Protein AF-A0A9X8BYL9-F1 (afdb_monomer_lite)

Radius of gyration: 17.82 Å; chains: 1; bounding box: 44×30×45 Å

Foldseek 3Di:
DPLVVVLVLVCLLCLNQVFFPQKWKKWKWDADPVLKIKIWMWIWNHFDDPPDFIKIWIWIDIPPDQKIWIWTDGDDDDDTDIDIDGSVCNSVVVVCCLPDPVSDDDRHHPDGAPADVSVLCVLCSCQRSPNAKMWMKIKGQFDDCVCVVVVHDGPQWASKIKIKIEMAHAPDPVRRNVQIWIWMWTADPPPRKIKIATCDALADPFPPDGDIDINDDSVNSSVSSSRRHVRNVVVRD

pLDDT: mean 86.61, std 11.23, range [44.78, 97.31]

Sequence (237 aa):
MDKQNELDFIKQVSAGWFNKNGSSFNFVTKPLKDGSTNVYMLLVNDKSTVSANYQRIQVNYNTVDEDVIFSILTSPFGKSKRVEVSKQEALTYLSTFIQSPDWGEKPLNQEEGEVDFYNILEQLEEQVFSKRDLFEINKWNSELYLHKQVGEEYGTMQNAYHVHGGVGNAPDINGLHDITTTIELATSPINGKTYLNVRRDLTENPMSMQGLYEDATPQMFVESIIEQYKGAWNRSK

Secondary structure (DSSP, 8-state):
--HHHHHHHHHHHTTTGGGBTT-EEEEEEEE-TTS-EEEEEEEESS---TTS--EEEEEEEETT-SEEEEEEEETTTTEEEEEEEEHHHHHHHHHHHHHSGGG-S-PPP-SBPSS-HHHHHHHTHHHHT-SS-EEEEEEESS-SSHHHHHTPPTT--EEEEEEEEEEE--SSHHHHHTT-EEEEEEE-TTT--EEEEE----SSS-SS-SEEESS--HHHHHHHHHHHHHHHHHH--

Structure (mmCIF, N/CA/C/O backbone):
data_AF-A0A9X8BYL9-F1
#
_entry.id   AF-A0A9X8BYL9-F1
#
loop_
_atom_site.group_PDB
_atom_site.id
_atom_site.type_symbol
_atom_site.label_atom_id
_atom_site.label_alt_id
_atom_site.label_comp_id
_atom_site.label_asym_id
_atom_site.label_entity_id
_atom_site.label_seq_id
_atom_site.pdbx_PDB_ins_code
_atom_site.Cartn_x
_atom_site.Cartn_y
_atom_site.Cartn_z
_atom_site.occupancy
_atom_site.B_iso_or_equiv
_atom_site.auth_seq_id
_atom_site.auth_comp_id
_atom_site.auth_asym_id
_atom_site.auth_atom_id
_atom_site.pdbx_PDB_model_num
ATOM 1 N N . MET A 1 1 ? -21.276 3.697 7.875 1.00 75.25 1 MET A N 1
ATOM 2 C CA . MET A 1 1 ? -19.815 3.842 7.941 1.00 75.25 1 MET A CA 1
ATOM 3 C C . MET A 1 1 ? -19.440 4.856 6.892 1.00 75.25 1 MET A C 1
ATOM 5 O O . MET A 1 1 ? -19.870 4.697 5.754 1.00 75.25 1 MET A O 1
ATOM 9 N N . ASP A 1 2 ? -18.774 5.917 7.314 1.00 87.44 2 ASP A N 1
ATOM 10 C CA . ASP A 1 2 ? -18.325 6.994 6.441 1.00 87.44 2 ASP A CA 1
ATOM 11 C C . ASP A 1 2 ? -16.912 6.645 5.961 1.00 87.44 2 ASP A C 1
ATOM 13 O O . ASP A 1 2 ? -15.981 6.632 6.760 1.00 87.44 2 ASP A O 1
ATOM 17 N N . LYS A 1 3 ? -16.780 6.252 4.689 1.00 92.00 3 LYS A N 1
ATOM 18 C CA . LYS A 1 3 ? -15.530 5.706 4.134 1.00 92.00 3 LYS A CA 1
ATOM 19 C C . LYS A 1 3 ? -14.412 6.741 4.128 1.00 92.00 3 LYS A C 1
ATOM 21 O O . LYS A 1 3 ? -13.276 6.387 4.433 1.00 92.00 3 LYS A O 1
ATOM 26 N N . GLN A 1 4 ? -14.757 8.004 3.879 1.00 92.00 4 GLN A N 1
ATOM 27 C CA . GLN A 1 4 ? -13.797 9.098 3.893 1.00 92.00 4 GLN A CA 1
ATOM 28 C C . GLN A 1 4 ? -13.211 9.285 5.294 1.00 92.00 4 GLN A C 1
ATOM 30 O O . GLN A 1 4 ? -11.996 9.350 5.435 1.00 92.00 4 GLN A O 1
ATOM 35 N N . ASN A 1 5 ? -14.046 9.270 6.339 1.00 92.75 5 ASN A N 1
ATOM 36 C CA . ASN A 1 5 ? -13.549 9.386 7.715 1.00 92.75 5 ASN A CA 1
ATOM 37 C C . ASN A 1 5 ? -12.605 8.231 8.089 1.00 92.75 5 ASN A C 1
ATOM 39 O O . ASN A 1 5 ? -11.624 8.446 8.799 1.00 92.75 5 ASN A O 1
ATOM 43 N N . GLU A 1 6 ? -12.872 7.009 7.613 1.00 93.81 6 GLU A N 1
ATOM 44 C CA . GLU A 1 6 ? -11.986 5.866 7.864 1.00 93.81 6 GLU A CA 1
ATOM 45 C C . GLU A 1 6 ? -10.653 5.985 7.107 1.00 93.81 6 GLU A C 1
ATOM 47 O O . GLU A 1 6 ? -9.604 5.665 7.668 1.00 93.81 6 GLU A O 1
ATOM 52 N N . LEU A 1 7 ? -10.658 6.476 5.863 1.00 94.50 7 LEU A N 1
ATOM 53 C CA . LEU A 1 7 ? -9.425 6.757 5.117 1.00 94.50 7 LEU A CA 1
ATOM 54 C C . LEU A 1 7 ? -8.616 7.900 5.734 1.00 94.50 7 LEU A C 1
ATOM 56 O O . LEU A 1 7 ? -7.395 7.785 5.863 1.00 94.50 7 LEU A O 1
ATOM 60 N N . ASP A 1 8 ? -9.281 8.966 6.173 1.00 94.56 8 ASP A N 1
ATOM 61 C CA . ASP A 1 8 ? -8.644 10.075 6.881 1.00 94.56 8 ASP A CA 1
ATOM 62 C C . ASP A 1 8 ? -7.994 9.579 8.175 1.00 94.56 8 ASP A C 1
ATOM 64 O O . ASP A 1 8 ? -6.858 9.950 8.489 1.00 94.56 8 ASP A O 1
ATOM 68 N N . PHE A 1 9 ? -8.670 8.682 8.899 1.00 95.06 9 PHE A N 1
ATOM 69 C CA . PHE A 1 9 ? -8.101 8.027 10.068 1.00 95.06 9 PHE A CA 1
ATOM 70 C C . PHE A 1 9 ? -6.880 7.168 9.711 1.00 95.06 9 PHE A C 1
ATOM 72 O O . PHE A 1 9 ? -5.854 7.288 10.377 1.00 95.06 9 PHE A O 1
ATOM 79 N N . ILE A 1 10 ? -6.934 6.359 8.645 1.00 95.19 10 ILE A N 1
ATOM 80 C CA . ILE A 1 10 ? -5.786 5.570 8.154 1.00 95.19 10 ILE A CA 1
ATOM 81 C C . ILE A 1 10 ? -4.591 6.475 7.852 1.00 95.19 10 ILE A C 1
ATOM 83 O O . ILE A 1 10 ? -3.470 6.193 8.282 1.00 95.19 10 ILE A O 1
ATOM 87 N N . LYS A 1 11 ? -4.823 7.582 7.145 1.00 94.75 11 LYS A N 1
ATOM 88 C CA . LYS A 1 11 ? -3.796 8.568 6.791 1.00 94.75 11 LYS A CA 1
ATOM 89 C C . LYS A 1 11 ? -3.161 9.205 8.023 1.00 94.75 11 LYS A C 1
ATOM 91 O O . LYS A 1 11 ? -1.942 9.364 8.077 1.00 94.75 11 LYS A O 1
ATOM 96 N N . GLN A 1 12 ? -3.971 9.519 9.032 1.00 92.88 12 GLN A N 1
ATOM 97 C CA . GLN A 1 12 ? -3.495 10.029 10.316 1.00 92.88 12 GLN A CA 1
ATOM 98 C C . GLN A 1 12 ? -2.700 8.964 11.077 1.00 92.88 12 GLN A C 1
ATOM 100 O O . GLN A 1 12 ? -1.537 9.176 11.402 1.00 92.88 12 GLN A O 1
ATOM 105 N N . VAL A 1 13 ? -3.282 7.796 11.343 1.00 94.19 13 VAL A N 1
ATOM 106 C CA . VAL A 1 13 ? -2.678 6.787 12.225 1.00 94.19 13 VAL A CA 1
ATOM 107 C C . VAL A 1 13 ? -1.420 6.152 11.646 1.00 94.19 13 VAL A C 1
ATOM 109 O O . VAL A 1 13 ? -0.591 5.669 12.404 1.00 94.19 13 VAL A O 1
ATOM 112 N N . SER A 1 14 ? -1.248 6.166 10.325 1.00 91.75 14 SER A N 1
ATOM 113 C CA . SER A 1 14 ? -0.023 5.711 9.662 1.00 91.75 14 SER A CA 1
ATOM 114 C C . SER A 1 14 ? 1.070 6.784 9.606 1.00 91.75 14 SER A C 1
ATOM 116 O O . SER A 1 14 ? 2.167 6.489 9.147 1.00 91.75 14 SER A O 1
ATOM 118 N N . ALA A 1 15 ? 0.826 8.015 10.071 1.00 88.69 15 ALA A N 1
ATOM 119 C CA . ALA A 1 15 ? 1.812 9.101 10.101 1.00 88.69 15 ALA A CA 1
ATOM 120 C C . ALA A 1 15 ? 2.525 9.339 8.746 1.00 88.69 15 ALA A C 1
ATOM 122 O O . ALA A 1 15 ? 3.727 9.604 8.693 1.00 88.69 15 ALA A O 1
ATOM 123 N N . GLY A 1 16 ? 1.798 9.210 7.628 1.00 88.31 16 GLY A N 1
ATOM 124 C CA . GLY A 1 16 ? 2.351 9.429 6.286 1.00 88.31 16 GLY A CA 1
ATOM 125 C C . GLY A 1 16 ? 3.188 8.268 5.723 1.00 88.31 16 GLY A C 1
ATOM 126 O O . GLY A 1 16 ? 3.713 8.391 4.620 1.00 88.31 16 GLY A O 1
ATOM 127 N N . TRP A 1 17 ? 3.273 7.129 6.420 1.00 89.75 17 TRP A N 1
ATOM 128 C CA . TRP A 1 17 ? 4.169 6.012 6.082 1.00 89.75 17 TRP A CA 1
ATOM 129 C C . TRP A 1 17 ? 4.021 5.478 4.653 1.00 89.75 17 TRP A C 1
ATOM 131 O O . TRP A 1 17 ? 5.028 5.123 4.035 1.00 89.75 17 TRP A O 1
ATOM 141 N N . PHE A 1 18 ? 2.800 5.433 4.108 1.00 91.75 18 PHE A N 1
ATOM 142 C CA . PHE A 1 18 ? 2.547 4.860 2.778 1.00 91.75 18 PHE A CA 1
ATOM 143 C C . PHE A 1 18 ? 3.246 5.612 1.641 1.00 91.75 18 PHE A C 1
ATOM 145 O O . PHE A 1 18 ? 3.625 4.986 0.653 1.00 91.75 18 PHE A O 1
ATOM 152 N N . ASN A 1 19 ? 3.510 6.911 1.812 1.00 91.44 19 ASN A N 1
ATOM 153 C CA . ASN A 1 19 ? 4.133 7.739 0.778 1.00 91.44 19 ASN A CA 1
ATOM 154 C C . ASN A 1 19 ? 5.641 7.940 0.989 1.00 91.44 19 ASN A C 1
ATOM 156 O O . ASN A 1 19 ? 6.293 8.538 0.141 1.00 91.44 19 ASN A O 1
ATOM 160 N N . LYS A 1 20 ? 6.229 7.468 2.097 1.00 87.88 20 LYS A N 1
ATOM 161 C CA . LYS A 1 20 ? 7.664 7.667 2.354 1.00 87.88 20 LYS A CA 1
ATOM 162 C C . LYS A 1 20 ? 8.536 6.761 1.485 1.00 87.88 20 LYS A C 1
ATOM 164 O O . LYS A 1 20 ? 8.290 5.560 1.347 1.00 87.88 20 LYS A O 1
ATOM 169 N N . ASN A 1 21 ? 9.608 7.323 0.931 1.00 81.25 21 ASN A N 1
ATOM 170 C CA . ASN A 1 21 ? 10.647 6.528 0.285 1.00 81.25 21 ASN A CA 1
ATOM 171 C C . ASN A 1 21 ? 11.335 5.623 1.319 1.00 81.25 21 ASN A C 1
ATOM 173 O O . ASN A 1 21 ? 11.431 5.948 2.500 1.00 81.25 21 ASN A O 1
ATOM 177 N N . GLY A 1 22 ? 11.783 4.439 0.900 1.00 78.44 22 GLY A N 1
ATOM 178 C CA . GLY A 1 22 ? 12.370 3.457 1.821 1.00 78.44 22 GLY A CA 1
ATOM 179 C C . GLY A 1 22 ? 11.351 2.686 2.672 1.00 78.44 22 GLY A C 1
ATOM 180 O O . GLY A 1 22 ? 11.717 1.666 3.242 1.00 78.44 22 GLY A O 1
ATOM 181 N N . SER A 1 23 ? 10.063 3.057 2.671 1.00 83.94 23 SER A N 1
ATOM 182 C CA . SER A 1 23 ? 9.023 2.281 3.351 1.00 83.94 23 SER A CA 1
ATOM 183 C C . SER A 1 23 ? 8.442 1.157 2.487 1.00 83.94 23 SER A C 1
ATOM 185 O O . SER A 1 23 ? 8.178 1.343 1.294 1.00 83.94 23 SER A O 1
ATOM 187 N N . SER A 1 24 ? 8.208 -0.001 3.097 1.00 88.50 24 SER A N 1
ATOM 188 C CA . SER A 1 24 ? 7.352 -1.052 2.543 1.00 88.50 24 SER A CA 1
ATOM 189 C C . SER A 1 24 ? 6.149 -1.253 3.457 1.00 88.50 24 SER A C 1
ATOM 191 O O . SER A 1 24 ? 6.247 -1.023 4.667 1.00 88.50 24 SER A O 1
ATOM 193 N N . PHE A 1 25 ? 5.015 -1.673 2.908 1.00 91.00 25 PHE A N 1
ATOM 194 C CA . PHE A 1 25 ? 3.823 -1.896 3.713 1.00 91.00 25 PHE A CA 1
ATOM 195 C C . PHE A 1 25 ? 2.909 -2.984 3.156 1.00 91.00 25 PHE A C 1
ATOM 197 O O . PHE A 1 25 ? 2.884 -3.223 1.950 1.00 91.00 25 PHE A O 1
ATOM 204 N N . ASN A 1 26 ? 2.099 -3.556 4.049 1.00 92.31 26 ASN A N 1
ATOM 205 C CA . ASN A 1 26 ? 0.886 -4.281 3.680 1.00 92.31 26 ASN A CA 1
ATOM 206 C C . ASN A 1 26 ? -0.323 -3.528 4.219 1.00 92.31 26 ASN A C 1
ATOM 208 O O . ASN A 1 26 ? -0.341 -3.181 5.400 1.00 92.31 26 ASN A O 1
ATOM 212 N N . PHE A 1 27 ? -1.332 -3.314 3.387 1.00 95.56 27 PHE A N 1
ATOM 213 C CA . PHE A 1 27 ? -2.613 -2.761 3.802 1.00 95.56 27 PHE A CA 1
ATOM 214 C C . PHE A 1 27 ? -3.715 -3.739 3.411 1.00 95.56 27 PHE A C 1
ATOM 216 O O . PHE A 1 27 ? -3.890 -4.033 2.231 1.00 95.56 27 PHE A O 1
ATOM 223 N N . VAL A 1 28 ? -4.446 -4.248 4.402 1.00 95.12 28 VAL A N 1
ATOM 224 C CA . VAL A 1 28 ? -5.495 -5.254 4.208 1.00 95.12 28 VAL A CA 1
ATOM 225 C C . VAL A 1 28 ? -6.758 -4.838 4.942 1.00 95.12 28 VAL A C 1
ATOM 227 O O . VAL A 1 28 ? -6.699 -4.452 6.111 1.00 95.12 28 VAL A O 1
ATOM 230 N N . THR A 1 29 ? -7.911 -4.998 4.299 1.00 95.38 29 THR A N 1
ATOM 231 C CA . THR A 1 29 ? -9.211 -4.883 4.960 1.00 95.38 29 THR A CA 1
ATOM 232 C C . THR A 1 29 ? -9.996 -6.185 4.878 1.00 95.38 29 THR A C 1
ATOM 234 O O . THR A 1 29 ? -9.896 -6.963 3.924 1.00 95.38 29 THR A O 1
ATOM 237 N N . LYS A 1 30 ? -10.774 -6.442 5.931 1.00 93.88 30 LYS A N 1
ATOM 238 C CA . LYS A 1 30 ? -11.641 -7.612 6.042 1.00 93.88 30 LYS A CA 1
ATOM 239 C C . LYS A 1 30 ? -12.998 -7.224 6.627 1.00 93.88 30 LYS A C 1
ATOM 241 O O . LYS A 1 30 ? -13.042 -6.848 7.802 1.00 93.88 30 LYS A O 1
ATOM 246 N N . PRO A 1 31 ? -14.107 -7.372 5.886 1.00 92.19 31 PRO A N 1
ATOM 247 C CA . PRO A 1 31 ? -15.434 -7.175 6.445 1.00 92.19 31 PRO A CA 1
ATOM 248 C C . PRO A 1 31 ? -15.749 -8.221 7.520 1.00 92.19 31 PRO A C 1
ATOM 250 O O . PRO A 1 31 ? -15.358 -9.391 7.431 1.00 92.19 31 PRO A O 1
ATOM 253 N N . LEU A 1 32 ? -16.485 -7.791 8.539 1.00 91.69 32 LEU A N 1
ATOM 254 C CA . LEU A 1 32 ? -16.964 -8.615 9.642 1.00 91.69 32 LEU A CA 1
ATOM 255 C C . LEU A 1 32 ? -18.476 -8.855 9.549 1.00 91.69 32 LEU A C 1
ATOM 257 O O . LEU A 1 32 ? -19.210 -8.172 8.835 1.00 91.69 32 LEU A O 1
ATOM 261 N N . LYS A 1 33 ? -18.959 -9.862 10.290 1.00 89.00 33 LYS A N 1
ATOM 262 C CA . LYS A 1 33 ? -20.372 -10.290 10.263 1.00 89.00 33 LYS A CA 1
ATOM 263 C C . LYS A 1 33 ? -21.345 -9.222 10.763 1.00 89.00 33 LYS A C 1
ATOM 265 O O . LYS A 1 33 ? -22.497 -9.218 10.345 1.00 89.00 33 LYS A O 1
ATOM 270 N N . ASP A 1 34 ? -20.894 -8.352 11.657 1.00 90.06 34 ASP A N 1
ATOM 271 C CA . ASP A 1 34 ? -21.662 -7.221 12.186 1.00 90.06 34 ASP A CA 1
ATOM 272 C C . ASP A 1 34 ? -21.694 -6.016 11.223 1.00 90.06 34 ASP A C 1
ATOM 274 O O . ASP A 1 34 ? -22.347 -5.012 11.502 1.00 90.06 34 ASP A O 1
ATOM 278 N N . GLY A 1 35 ? -21.035 -6.124 10.065 1.00 86.50 35 GLY A N 1
ATOM 279 C CA . GLY A 1 35 ? -20.959 -5.078 9.050 1.00 86.50 35 GLY A CA 1
ATOM 280 C C . GLY A 1 35 ? -19.841 -4.060 9.273 1.00 86.50 35 GLY A C 1
ATOM 281 O O . GLY A 1 35 ? -19.724 -3.139 8.462 1.00 86.50 35 GLY A O 1
ATOM 282 N N . SER A 1 36 ? -19.037 -4.219 10.328 1.00 92.50 36 SER A N 1
ATOM 283 C CA . SER A 1 36 ? -17.794 -3.474 10.526 1.00 92.50 36 SER A CA 1
ATOM 284 C C . SER A 1 36 ? -16.663 -4.029 9.650 1.00 92.50 36 SER A C 1
ATOM 286 O O . SER A 1 36 ? -16.843 -4.998 8.906 1.00 92.50 36 SER A O 1
ATOM 288 N N . THR A 1 37 ? -15.499 -3.386 9.660 1.00 94.81 37 THR A N 1
ATOM 289 C CA . THR A 1 37 ? -14.329 -3.811 8.882 1.00 94.81 37 THR A CA 1
ATOM 290 C C . THR A 1 37 ? -13.102 -3.809 9.775 1.00 94.81 37 THR A C 1
ATOM 292 O O . THR A 1 37 ? -12.817 -2.822 10.444 1.00 94.81 37 THR A O 1
ATOM 295 N N . ASN A 1 38 ? -12.351 -4.906 9.763 1.00 95.31 38 ASN A N 1
ATOM 296 C CA . ASN A 1 38 ? -11.017 -4.920 10.339 1.00 95.31 38 ASN A CA 1
ATOM 297 C C . ASN A 1 38 ? -10.019 -4.395 9.319 1.00 95.31 38 ASN A C 1
ATOM 299 O O . ASN A 1 38 ? -9.991 -4.867 8.181 1.00 95.31 38 ASN A O 1
ATOM 303 N N . VAL A 1 39 ? -9.171 -3.475 9.757 1.00 96.44 39 VAL A N 1
ATOM 304 C CA . VAL A 1 39 ? -8.064 -2.932 8.978 1.00 96.44 39 VAL A CA 1
ATOM 305 C C . VAL A 1 39 ? -6.761 -3.406 9.608 1.00 96.44 39 VAL A C 1
ATOM 307 O O . VAL A 1 39 ? -6.526 -3.228 10.805 1.00 96.44 39 VAL A O 1
ATOM 310 N N . TYR A 1 40 ? -5.922 -4.028 8.787 1.00 95.44 40 TYR A N 1
ATOM 311 C CA . TYR A 1 40 ? -4.605 -4.529 9.149 1.00 95.44 40 TYR A CA 1
ATOM 312 C C . TYR A 1 40 ? -3.568 -3.770 8.331 1.00 95.44 40 TYR A C 1
ATOM 314 O O . TYR A 1 40 ? -3.562 -3.839 7.103 1.00 95.44 40 TYR A O 1
ATOM 322 N N . MET A 1 41 ? -2.672 -3.066 9.011 1.00 94.88 41 MET A N 1
ATOM 323 C CA . MET A 1 41 ? -1.562 -2.366 8.376 1.00 94.88 41 MET A CA 1
ATOM 324 C C . MET A 1 41 ? -0.257 -2.914 8.913 1.00 94.88 41 MET A C 1
ATOM 326 O O . MET A 1 41 ? -0.060 -2.993 10.122 1.00 94.88 41 MET A O 1
ATOM 330 N N . LEU A 1 42 ? 0.640 -3.279 8.015 1.00 91.62 42 LEU A N 1
ATOM 331 C CA . LEU A 1 42 ? 2.011 -3.630 8.318 1.00 91.62 42 LEU A CA 1
ATOM 332 C C . LEU A 1 42 ? 2.904 -2.541 7.750 1.00 91.62 42 LEU A C 1
ATOM 334 O O . LEU A 1 42 ? 2.903 -2.338 6.546 1.00 91.62 42 LEU A O 1
ATOM 338 N N . LEU A 1 43 ? 3.675 -1.875 8.593 1.00 89.62 43 LEU A N 1
ATOM 339 C CA . LEU A 1 43 ? 4.602 -0.818 8.218 1.00 89.62 43 LEU A CA 1
ATOM 340 C C . LEU A 1 43 ? 6.033 -1.309 8.443 1.00 89.62 43 LEU A C 1
ATOM 342 O O . LEU A 1 43 ? 6.358 -1.805 9.527 1.00 89.62 43 LEU A O 1
ATOM 346 N N . VAL A 1 44 ? 6.872 -1.182 7.417 1.00 86.38 44 VAL A N 1
ATOM 347 C CA . VAL A 1 44 ? 8.280 -1.599 7.412 1.00 86.38 44 VAL A CA 1
ATOM 348 C C . VAL A 1 44 ? 9.139 -0.448 6.885 1.00 86.38 44 VAL A C 1
ATOM 350 O O . VAL A 1 44 ? 8.756 0.214 5.921 1.00 86.38 44 VAL A O 1
ATOM 353 N N . ASN A 1 45 ? 10.271 -0.161 7.530 1.00 80.00 45 ASN A N 1
ATOM 354 C CA . ASN A 1 45 ? 11.128 0.999 7.228 1.00 80.00 45 ASN A CA 1
ATOM 355 C C . ASN A 1 45 ? 12.303 0.721 6.266 1.00 80.00 45 ASN A C 1
ATOM 357 O O . ASN A 1 45 ? 13.071 1.644 6.003 1.00 80.00 45 ASN A O 1
ATOM 361 N N . ASP A 1 46 ? 12.455 -0.506 5.760 1.00 70.75 46 ASP A N 1
ATOM 362 C CA . ASP A 1 46 ? 13.482 -0.869 4.770 1.00 70.75 46 ASP A CA 1
ATOM 363 C C . ASP A 1 46 ? 12.960 -1.933 3.779 1.00 70.75 46 ASP A C 1
ATOM 365 O O . ASP A 1 46 ? 11.843 -2.454 3.919 1.00 70.75 46 ASP A O 1
ATOM 369 N N . LYS A 1 47 ? 13.762 -2.266 2.758 1.00 63.50 47 LYS A N 1
ATOM 370 C CA . LYS A 1 47 ? 13.529 -3.388 1.843 1.00 63.50 47 LYS A CA 1
ATOM 371 C C . LYS A 1 47 ? 13.407 -4.682 2.655 1.00 63.50 47 LYS A C 1
ATOM 373 O O . LYS A 1 47 ? 14.339 -5.085 3.350 1.00 63.50 47 LYS A O 1
ATOM 378 N N . SER A 1 48 ? 12.273 -5.372 2.530 1.00 53.91 48 SER A N 1
ATOM 379 C CA . SER A 1 48 ? 12.128 -6.738 3.041 1.00 53.91 48 SER A CA 1
ATOM 380 C C . SER A 1 48 ? 13.084 -7.655 2.285 1.00 53.91 48 SER A C 1
ATOM 382 O O . SER A 1 48 ? 12.828 -8.077 1.160 1.00 53.91 48 SER A O 1
ATOM 384 N N . THR A 1 49 ? 14.218 -7.951 2.906 1.00 51.84 49 THR A N 1
ATOM 385 C CA . THR A 1 49 ? 15.011 -9.132 2.589 1.00 51.84 49 THR A CA 1
ATOM 386 C C . THR A 1 49 ? 15.130 -9.943 3.869 1.00 51.84 49 THR A C 1
ATOM 388 O O . THR A 1 49 ? 15.161 -9.384 4.965 1.00 51.84 49 THR A O 1
ATOM 391 N N . VAL A 1 50 ? 15.202 -11.270 3.743 1.00 44.78 50 VAL A N 1
ATOM 392 C CA . VAL A 1 50 ? 15.326 -12.211 4.877 1.00 44.78 50 VAL A CA 1
ATOM 393 C C . VAL A 1 50 ? 16.552 -11.893 5.761 1.00 44.78 50 VAL A C 1
ATOM 395 O O . VAL A 1 50 ? 16.627 -12.326 6.905 1.00 44.78 50 VAL A O 1
ATOM 398 N N . SER A 1 51 ? 17.496 -11.106 5.240 1.00 46.44 51 SER A N 1
ATOM 399 C CA . SER A 1 51 ? 18.739 -10.677 5.878 1.00 46.44 51 SER A CA 1
ATOM 400 C C . SER A 1 51 ? 18.762 -9.219 6.367 1.00 46.44 51 SER A C 1
ATOM 402 O O . SER A 1 51 ? 19.767 -8.820 6.953 1.00 46.44 51 SER A O 1
ATOM 404 N N . ALA A 1 52 ? 17.731 -8.402 6.115 1.00 51.53 52 ALA A N 1
ATOM 405 C CA . ALA A 1 52 ? 17.724 -6.993 6.524 1.00 51.53 52 ALA A CA 1
ATOM 406 C C . ALA A 1 52 ? 17.285 -6.819 7.989 1.00 51.53 52 ALA A C 1
ATOM 408 O O . ALA A 1 52 ? 16.321 -7.432 8.447 1.00 51.53 52 ALA A O 1
ATOM 409 N N . ASN A 1 53 ? 17.964 -5.935 8.723 1.00 58.50 53 ASN A N 1
ATOM 410 C CA . ASN A 1 53 ? 17.478 -5.429 10.007 1.00 58.50 53 ASN A CA 1
ATOM 411 C C . ASN A 1 53 ? 16.310 -4.472 9.728 1.00 58.50 53 ASN A C 1
ATOM 413 O O . ASN A 1 53 ? 16.542 -3.344 9.308 1.00 58.50 53 ASN A O 1
ATOM 417 N N . TYR A 1 54 ? 15.069 -4.917 9.929 1.00 69.62 54 TYR A N 1
ATOM 418 C CA . TYR A 1 54 ? 13.870 -4.105 9.702 1.00 69.62 54 TYR A CA 1
ATOM 419 C C . TYR A 1 54 ? 13.096 -3.820 10.997 1.00 69.62 54 TYR A C 1
ATOM 421 O O . TYR A 1 54 ? 12.998 -4.662 11.892 1.00 69.62 54 TYR A O 1
ATOM 429 N N . GLN A 1 55 ? 12.463 -2.654 11.084 1.00 77.81 55 GLN A N 1
ATOM 430 C CA . GLN A 1 55 ? 11.458 -2.360 12.099 1.00 77.81 55 GLN A CA 1
ATOM 431 C C . GLN A 1 55 ? 10.085 -2.664 11.528 1.00 77.81 55 GLN A C 1
ATOM 433 O O . GLN A 1 55 ? 9.745 -2.241 10.424 1.00 77.81 55 GLN A O 1
ATOM 438 N N . ARG A 1 56 ? 9.286 -3.397 12.301 1.00 84.38 56 ARG A N 1
ATOM 439 C CA . ARG A 1 56 ? 7.937 -3.793 11.923 1.00 84.38 56 ARG A CA 1
ATOM 440 C C . ARG A 1 56 ? 6.9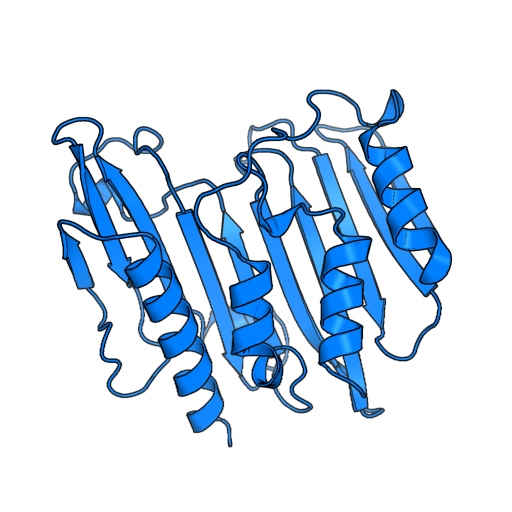35 -3.200 12.901 1.00 84.38 56 ARG A C 1
ATOM 442 O O . ARG A 1 56 ? 6.967 -3.512 14.091 1.00 84.38 56 ARG A O 1
ATOM 449 N N . ILE A 1 57 ? 5.993 -2.425 12.381 1.00 88.94 57 ILE A N 1
ATOM 450 C CA . ILE A 1 57 ? 4.818 -1.976 13.127 1.00 88.94 57 ILE A CA 1
ATOM 451 C C . ILE A 1 57 ? 3.600 -2.600 12.482 1.00 88.94 57 ILE A C 1
ATOM 453 O O . ILE A 1 57 ? 3.388 -2.467 11.283 1.00 88.94 57 ILE A O 1
ATOM 457 N N . GLN A 1 58 ? 2.794 -3.283 13.273 1.00 92.31 58 GLN A N 1
ATOM 458 C CA . GLN A 1 58 ? 1.492 -3.742 12.844 1.00 92.31 58 GLN A CA 1
ATOM 459 C C . GLN A 1 58 ? 0.423 -2.939 13.574 1.00 92.31 58 GLN A C 1
ATOM 461 O O . GLN A 1 58 ? 0.402 -2.916 14.802 1.00 92.31 58 GLN A O 1
ATOM 466 N N . VAL A 1 59 ? -0.456 -2.296 12.819 1.00 94.75 59 VAL A N 1
ATOM 467 C CA . VAL A 1 59 ? -1.615 -1.563 13.323 1.00 94.75 59 VAL A CA 1
ATOM 468 C C . VAL A 1 59 ? -2.846 -2.380 12.971 1.00 94.75 59 VAL A C 1
ATOM 470 O O . VAL A 1 59 ? -3.056 -2.706 11.805 1.00 94.75 59 VAL A O 1
ATOM 473 N N . ASN A 1 60 ? -3.639 -2.740 13.974 1.00 95.88 60 ASN A N 1
ATOM 474 C CA . ASN A 1 60 ? -4.906 -3.431 13.776 1.00 95.88 60 ASN A CA 1
ATOM 475 C C . ASN A 1 60 ? -6.006 -2.631 14.458 1.00 95.88 60 ASN A C 1
ATOM 477 O O . ASN A 1 60 ? -5.869 -2.305 15.638 1.00 95.88 60 ASN A O 1
ATOM 481 N N . TYR A 1 61 ? -7.092 -2.357 13.749 1.00 95.69 61 TYR A N 1
ATOM 482 C CA . TYR A 1 61 ? -8.275 -1.763 14.360 1.00 95.69 61 TYR A CA 1
ATOM 483 C C . TYR A 1 61 ? -9.547 -2.211 13.641 1.00 95.69 61 TYR A C 1
ATOM 485 O O . TYR A 1 61 ? -9.511 -2.611 12.474 1.00 95.69 61 TYR A O 1
ATOM 493 N N . ASN A 1 62 ? -10.661 -2.162 14.363 1.00 95.44 62 ASN A N 1
ATOM 494 C CA . ASN A 1 62 ? -11.998 -2.368 13.829 1.00 95.44 62 ASN A CA 1
ATOM 495 C C . ASN A 1 62 ? -12.650 -0.992 13.620 1.00 95.44 62 ASN A C 1
ATOM 497 O O . ASN A 1 62 ? -12.567 -0.128 14.495 1.00 95.44 62 ASN A O 1
ATOM 501 N N . THR A 1 63 ? -13.297 -0.763 12.477 1.00 93.75 63 THR A N 1
ATOM 502 C CA . THR A 1 63 ? -13.913 0.532 12.147 1.00 93.75 63 THR A CA 1
ATOM 503 C C . THR A 1 63 ? -14.956 0.997 13.167 1.00 93.75 63 THR A C 1
ATOM 505 O O . THR A 1 63 ? -15.135 2.201 13.324 1.00 93.75 63 THR A O 1
ATOM 508 N N . VAL A 1 64 ? -15.587 0.091 13.922 1.00 92.38 64 VAL A N 1
ATOM 509 C CA . VAL A 1 64 ? -16.557 0.460 14.975 1.00 92.38 64 VAL A CA 1
ATOM 510 C C . VAL A 1 64 ? -15.980 0.518 16.391 1.00 92.38 64 VAL A C 1
ATOM 512 O O . VAL A 1 64 ? -16.667 1.014 17.279 1.00 92.38 64 VAL A O 1
ATOM 515 N N . ASP A 1 65 ? -14.754 0.037 16.611 1.00 91.88 65 ASP A N 1
ATOM 516 C CA . ASP A 1 65 ? -14.106 0.109 17.925 1.00 91.88 65 ASP A CA 1
ATOM 517 C C . ASP A 1 65 ? -13.421 1.469 18.114 1.00 91.88 65 ASP A C 1
ATOM 519 O O . ASP A 1 65 ? -12.990 2.110 17.152 1.00 91.88 65 ASP A O 1
ATOM 523 N N . GLU A 1 66 ? -13.308 1.912 19.366 1.00 93.62 66 GLU A N 1
ATOM 524 C CA . GLU A 1 66 ? -12.618 3.160 19.728 1.00 93.62 66 GLU A CA 1
ATOM 525 C C . GLU A 1 66 ? -11.110 2.971 19.924 1.00 93.62 66 GLU A C 1
ATOM 527 O O . GLU A 1 66 ? -10.376 3.954 20.019 1.00 93.62 66 GLU A O 1
ATOM 532 N N . ASP A 1 67 ? -10.642 1.723 19.939 1.00 95.44 67 ASP A N 1
ATOM 533 C CA . ASP A 1 67 ? -9.258 1.373 20.229 1.00 95.44 67 ASP A CA 1
ATOM 534 C C . ASP A 1 67 ? -8.516 0.848 18.997 1.00 95.44 67 ASP A C 1
ATOM 536 O O . ASP A 1 67 ? -9.060 0.182 18.110 1.00 95.44 67 ASP A O 1
ATOM 540 N N . VAL A 1 68 ? -7.219 1.139 18.965 1.00 96.06 68 VAL A N 1
ATOM 541 C CA . VAL A 1 68 ? -6.263 0.690 17.958 1.00 96.06 68 VAL A CA 1
ATOM 542 C C . VAL A 1 68 ? -5.148 -0.081 18.639 1.00 96.06 68 VAL A C 1
ATOM 544 O O . VAL A 1 68 ? -4.523 0.375 19.599 1.00 96.06 68 VAL A O 1
ATOM 547 N N . ILE A 1 69 ? -4.856 -1.261 18.102 1.00 96.69 69 ILE A N 1
ATOM 548 C CA . ILE A 1 69 ? -3.832 -2.152 18.629 1.00 96.69 69 ILE A CA 1
ATOM 549 C C . ILE A 1 69 ? -2.574 -2.032 17.776 1.00 96.69 69 ILE A C 1
ATOM 551 O O . ILE A 1 69 ? -2.527 -2.492 16.632 1.00 96.69 69 ILE A O 1
ATOM 555 N N . PHE A 1 70 ? -1.513 -1.517 18.384 1.00 92.88 70 PHE A N 1
ATOM 556 C CA . PHE A 1 70 ? -0.164 -1.520 17.840 1.00 92.88 70 PHE A CA 1
ATOM 557 C C . PHE A 1 70 ? 0.593 -2.758 18.326 1.00 92.88 70 PHE A C 1
ATOM 559 O O . PHE A 1 70 ? 0.706 -3.011 19.524 1.00 92.88 70 PHE A O 1
ATOM 566 N N . SER A 1 71 ? 1.144 -3.536 17.399 1.00 91.06 71 SER A N 1
ATOM 567 C CA . SER A 1 71 ? 2.124 -4.593 17.662 1.00 91.06 71 SER A CA 1
ATOM 568 C C . SER A 1 71 ? 3.450 -4.211 17.018 1.00 91.06 71 SER A C 1
ATOM 570 O O . SER A 1 71 ? 3.566 -4.142 15.799 1.00 91.06 71 SER A O 1
ATOM 572 N N . ILE A 1 72 ? 4.452 -3.952 17.843 1.00 86.81 72 ILE A N 1
ATOM 573 C CA . ILE A 1 72 ? 5.768 -3.471 17.437 1.00 86.81 72 ILE A CA 1
ATOM 574 C C . ILE A 1 72 ? 6.755 -4.621 17.575 1.00 86.81 72 ILE A C 1
ATOM 576 O O . ILE A 1 72 ? 6.853 -5.218 18.649 1.00 86.81 72 ILE A O 1
ATOM 580 N N . LEU A 1 73 ? 7.502 -4.898 16.513 1.00 79.62 73 LEU A N 1
ATOM 581 C CA . LEU A 1 73 ? 8.578 -5.878 16.494 1.00 79.62 73 LEU A CA 1
ATOM 582 C C . LEU A 1 73 ? 9.856 -5.222 15.962 1.00 79.62 73 LEU A C 1
ATOM 584 O O . LEU A 1 73 ? 9.902 -4.776 14.816 1.00 79.62 73 LEU A O 1
ATOM 588 N N . THR A 1 74 ? 10.899 -5.199 16.790 1.00 72.06 74 THR A N 1
ATOM 589 C CA . THR A 1 74 ? 12.235 -4.734 16.396 1.00 72.06 74 THR A CA 1
ATOM 590 C C . THR A 1 74 ? 13.155 -5.928 16.099 1.00 72.06 74 THR A C 1
ATOM 592 O O . THR A 1 74 ? 13.348 -6.811 16.940 1.00 72.06 74 THR A O 1
ATOM 595 N N . SER A 1 75 ? 13.672 -5.980 14.867 1.00 64.69 75 SER A N 1
ATOM 596 C CA . SER A 1 75 ? 14.632 -6.979 14.356 1.00 64.69 75 SER A CA 1
ATOM 597 C C . SER A 1 75 ? 16.073 -6.660 14.821 1.00 64.69 75 SER A C 1
ATOM 599 O O . SER A 1 75 ? 16.343 -5.499 15.139 1.00 64.69 75 SER A O 1
ATOM 601 N N . PRO A 1 76 ? 17.017 -7.631 14.880 1.00 50.34 76 PRO A N 1
ATOM 602 C CA . PRO A 1 76 ? 16.851 -9.042 14.525 1.00 50.34 76 PRO A CA 1
ATOM 603 C C . PRO A 1 76 ? 16.222 -9.903 15.619 1.00 50.34 76 PRO A C 1
ATOM 605 O O . PRO A 1 76 ? 15.448 -10.791 15.288 1.00 50.34 76 PRO A O 1
ATOM 608 N N . PHE A 1 77 ? 16.442 -9.633 16.908 1.00 60.12 77 PHE A N 1
ATOM 609 C CA . PHE A 1 77 ? 15.882 -10.455 17.991 1.00 60.12 77 PHE A CA 1
ATOM 610 C C . PHE A 1 77 ? 15.871 -9.695 19.320 1.00 60.12 77 PHE A C 1
ATOM 612 O O . PHE A 1 77 ? 16.888 -9.676 20.011 1.00 60.12 77 PHE A O 1
ATOM 619 N N . GLY A 1 78 ? 14.751 -9.104 19.752 1.00 57.97 78 GLY A N 1
ATOM 620 C CA . GLY A 1 78 ? 14.778 -8.551 21.111 1.00 57.97 78 GLY A CA 1
ATOM 621 C C . GLY A 1 78 ? 13.470 -8.201 21.783 1.00 57.97 78 GLY A C 1
ATOM 622 O O . GLY A 1 78 ? 13.292 -8.566 22.944 1.00 57.97 78 GLY A O 1
ATOM 623 N N . LYS A 1 79 ? 12.578 -7.447 21.138 1.00 65.94 79 LYS A N 1
ATOM 624 C CA . LYS A 1 79 ? 11.437 -6.869 21.859 1.00 65.94 79 LYS A CA 1
ATOM 625 C C . LYS A 1 79 ? 10.199 -6.820 20.975 1.00 65.94 79 LYS A C 1
ATOM 627 O O . LYS A 1 79 ? 10.167 -6.121 19.967 1.00 65.94 79 LYS A O 1
ATOM 632 N N . SER A 1 80 ? 9.172 -7.557 21.389 1.00 79.44 80 SER A N 1
ATOM 633 C CA . SER A 1 80 ? 7.808 -7.362 20.910 1.00 79.44 80 SER A CA 1
ATOM 634 C C . SER A 1 80 ? 7.037 -6.563 21.950 1.00 79.44 80 SER A C 1
ATOM 636 O O . SER A 1 80 ? 6.970 -6.974 23.112 1.00 79.44 80 SER A O 1
ATOM 638 N N . LYS A 1 81 ? 6.432 -5.450 21.549 1.00 85.69 81 LYS A N 1
ATOM 639 C CA . LYS A 1 81 ? 5.540 -4.672 22.411 1.00 85.69 81 LYS A CA 1
ATOM 640 C C . LYS A 1 81 ? 4.169 -4.621 21.764 1.00 85.69 81 LYS A C 1
ATOM 642 O O . LYS A 1 81 ? 4.057 -4.259 20.598 1.00 85.69 81 LYS A O 1
ATOM 647 N N . ARG A 1 82 ? 3.133 -4.957 22.527 1.00 91.88 82 ARG A N 1
ATOM 648 C CA . ARG A 1 82 ? 1.748 -4.702 22.140 1.00 91.88 82 ARG A CA 1
ATOM 649 C C . ARG A 1 82 ? 1.215 -3.566 22.997 1.00 91.88 82 ARG A C 1
ATOM 651 O O . ARG A 1 82 ? 1.384 -3.602 24.214 1.00 91.88 82 ARG A O 1
ATOM 658 N N . VAL A 1 83 ? 0.622 -2.568 22.360 1.00 94.19 83 VAL A N 1
ATOM 659 C CA . VAL A 1 83 ? -0.020 -1.436 23.029 1.00 94.19 83 VAL A CA 1
ATOM 660 C C . VAL A 1 83 ? -1.374 -1.214 22.393 1.00 94.19 83 VAL A C 1
ATOM 662 O O . VAL A 1 83 ? -1.514 -1.287 21.176 1.00 94.19 83 VAL A O 1
ATOM 665 N N . GLU A 1 84 ? -2.355 -0.971 23.239 1.00 97.06 84 GLU A N 1
ATOM 666 C CA . GLU A 1 84 ? -3.694 -0.558 22.858 1.00 97.06 84 GLU A CA 1
ATOM 667 C C . GLU A 1 84 ? -3.833 0.913 23.237 1.00 97.06 84 GLU A C 1
ATOM 669 O O . GLU A 1 84 ? -3.421 1.307 24.331 1.00 97.06 84 GLU A O 1
ATOM 674 N N . VAL A 1 85 ? -4.310 1.724 22.301 1.00 97.00 85 VAL A N 1
ATOM 675 C CA . VAL A 1 85 ? -4.519 3.164 22.480 1.00 97.00 85 VAL A CA 1
ATOM 676 C C . VAL A 1 85 ? -5.836 3.554 21.834 1.00 97.00 85 VAL A C 1
ATOM 678 O O . VAL A 1 85 ? -6.247 2.921 20.862 1.00 97.00 85 VAL A O 1
ATOM 681 N N . SER A 1 86 ? -6.455 4.628 22.310 1.00 96.88 86 SER A N 1
ATOM 682 C CA . SER A 1 86 ? -7.654 5.159 21.665 1.00 96.88 86 SER A CA 1
ATOM 683 C C . SER A 1 86 ? -7.343 5.687 20.256 1.00 96.88 86 SER A C 1
ATOM 685 O O . SER A 1 86 ? -6.226 6.138 19.975 1.00 96.88 86 SER A O 1
ATOM 687 N N . LYS A 1 87 ? -8.339 5.711 19.364 1.00 94.94 87 LYS A N 1
ATOM 688 C CA . LYS A 1 87 ? -8.238 6.314 18.021 1.00 94.94 87 LYS A CA 1
ATOM 689 C C . LYS A 1 87 ? -7.718 7.754 18.074 1.00 94.94 87 LYS A C 1
ATOM 691 O O . LYS A 1 87 ? -6.876 8.133 17.264 1.00 94.94 87 LYS A O 1
ATOM 696 N N . GLN A 1 88 ? -8.168 8.531 19.058 1.00 94.69 88 GLN A N 1
ATOM 697 C CA . GLN A 1 88 ? -7.767 9.931 19.251 1.00 94.69 88 GLN A CA 1
ATOM 698 C C . GLN A 1 88 ? -6.270 10.075 19.566 1.00 94.69 88 GLN A C 1
ATOM 700 O O . GLN A 1 88 ? -5.641 11.058 19.177 1.00 94.69 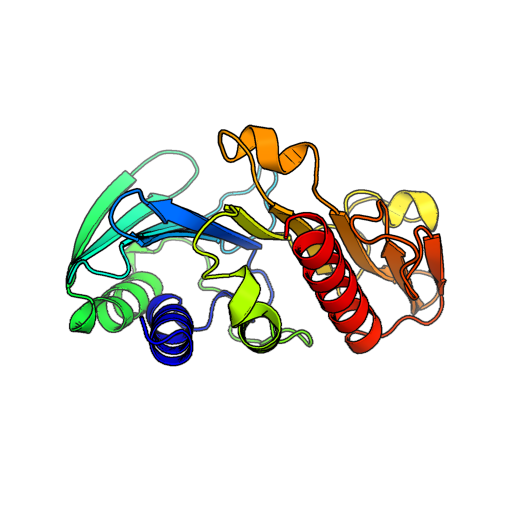88 GLN A O 1
ATOM 705 N N . GLU A 1 89 ? -5.684 9.091 20.248 1.00 95.62 89 GLU A N 1
ATOM 706 C CA . GLU A 1 89 ? -4.278 9.101 20.654 1.00 95.62 89 GLU A CA 1
ATOM 707 C C . GLU A 1 89 ? -3.365 8.362 19.670 1.00 95.62 89 GLU A C 1
ATOM 709 O O . GLU A 1 89 ? -2.145 8.509 19.742 1.00 95.62 89 GLU A O 1
ATOM 714 N N . ALA A 1 90 ? -3.923 7.586 18.738 1.00 95.06 90 ALA A N 1
ATOM 715 C CA . ALA A 1 90 ? -3.177 6.645 17.908 1.00 95.06 90 ALA A CA 1
ATOM 716 C C . ALA A 1 90 ? -2.097 7.311 17.032 1.00 95.06 90 ALA A C 1
ATOM 718 O O . ALA A 1 90 ? -0.960 6.833 16.992 1.00 95.06 90 ALA A O 1
ATOM 719 N N . LEU A 1 91 ? -2.409 8.444 16.388 1.00 92.94 91 LEU A N 1
ATOM 720 C CA . LEU A 1 91 ? -1.425 9.219 15.613 1.00 92.94 91 LEU A CA 1
ATOM 721 C C . LEU A 1 91 ? -0.298 9.747 16.512 1.00 92.94 91 LEU A C 1
ATOM 723 O O . LEU A 1 91 ? 0.882 9.613 16.176 1.00 92.94 91 LEU A O 1
ATOM 727 N N . THR A 1 92 ? -0.650 10.337 17.657 1.00 93.12 92 THR A N 1
ATOM 728 C CA . THR A 1 92 ? 0.326 10.870 18.618 1.00 93.12 92 THR A CA 1
ATOM 729 C C . THR A 1 92 ? 1.224 9.756 19.143 1.00 93.12 92 THR A C 1
ATOM 731 O O . THR A 1 92 ? 2.444 9.923 19.199 1.00 93.12 92 THR A O 1
ATOM 734 N N . TYR A 1 93 ? 0.639 8.603 19.474 1.00 93.00 93 TYR A N 1
ATOM 735 C CA . TYR A 1 93 ? 1.357 7.420 19.926 1.00 93.00 93 TYR A CA 1
ATOM 736 C C . TYR A 1 93 ? 2.382 6.955 18.889 1.00 93.00 93 TYR A C 1
ATOM 738 O O . TYR A 1 93 ? 3.566 6.841 19.218 1.00 93.00 93 TYR A O 1
ATOM 746 N N . LEU A 1 94 ? 1.960 6.738 17.636 1.00 89.44 94 LEU A N 1
ATOM 747 C CA . LEU A 1 94 ? 2.865 6.274 16.587 1.00 89.44 94 LEU A CA 1
ATOM 748 C C . LEU A 1 94 ? 3.967 7.304 16.303 1.00 89.44 94 LEU A C 1
ATOM 750 O O . LEU A 1 94 ? 5.142 6.945 16.241 1.00 89.44 94 LEU A O 1
ATOM 754 N N . SER A 1 95 ? 3.607 8.584 16.192 1.00 88.44 95 SER A N 1
ATOM 755 C CA . SER A 1 95 ? 4.568 9.664 15.932 1.00 88.44 95 SER A CA 1
ATOM 756 C C . SER A 1 95 ? 5.619 9.767 17.039 1.00 88.44 95 SER A C 1
ATOM 758 O O . SER A 1 95 ? 6.814 9.836 16.755 1.00 88.44 95 SER A O 1
ATOM 760 N N . THR A 1 96 ? 5.189 9.697 18.303 1.00 88.75 96 THR A N 1
ATOM 761 C CA . THR A 1 96 ? 6.091 9.684 19.466 1.00 88.75 96 THR A CA 1
ATOM 762 C C . THR A 1 96 ? 6.993 8.458 19.440 1.00 88.75 96 THR A C 1
ATOM 764 O O . THR A 1 96 ? 8.184 8.557 19.725 1.00 88.75 96 THR A O 1
ATOM 767 N N . PHE A 1 97 ? 6.445 7.296 19.079 1.00 87.06 97 PHE A N 1
ATOM 768 C CA . PHE A 1 97 ? 7.203 6.056 19.026 1.00 87.06 97 PHE A CA 1
ATOM 769 C C . PHE A 1 97 ? 8.308 6.096 17.963 1.00 87.06 97 PHE A C 1
ATOM 771 O O . PHE A 1 97 ? 9.451 5.786 18.289 1.00 87.06 97 PHE A O 1
ATOM 778 N N . ILE A 1 98 ? 8.009 6.540 16.738 1.00 81.81 98 ILE A N 1
ATOM 779 C CA . ILE A 1 98 ? 8.985 6.631 15.633 1.00 81.81 98 ILE A CA 1
ATOM 780 C C . ILE A 1 98 ? 10.109 7.628 15.947 1.00 81.81 98 ILE A C 1
ATOM 782 O O . ILE A 1 98 ? 11.248 7.442 15.526 1.00 81.81 98 ILE A O 1
ATOM 786 N N . GLN A 1 99 ? 9.799 8.690 16.692 1.00 80.19 99 GLN A N 1
ATOM 787 C CA . GLN A 1 99 ? 10.778 9.692 17.123 1.00 80.19 99 GLN A CA 1
ATOM 788 C C . GLN A 1 99 ? 11.557 9.273 18.378 1.00 80.19 99 GLN A C 1
ATOM 790 O O . GLN A 1 99 ? 12.531 9.931 18.747 1.00 80.19 99 GLN A O 1
ATOM 795 N N . SER A 1 100 ? 11.128 8.211 19.066 1.00 79.81 100 SER A N 1
ATOM 796 C CA . SER A 1 100 ? 11.735 7.802 20.328 1.00 79.81 100 SER A CA 1
ATOM 797 C C . SER A 1 100 ? 13.115 7.166 20.114 1.00 79.81 100 SER A C 1
ATOM 799 O O . SER A 1 100 ? 13.324 6.461 19.127 1.00 79.81 100 SER A O 1
ATOM 801 N N . PRO A 1 101 ? 14.051 7.314 21.069 1.00 74.06 101 PRO A N 1
ATOM 802 C CA . PRO A 1 101 ? 15.329 6.597 21.028 1.00 74.06 101 PRO A CA 1
ATOM 803 C C . PRO A 1 101 ? 15.173 5.065 20.992 1.00 74.06 101 PRO A C 1
ATOM 805 O O . PRO A 1 101 ? 16.043 4.365 20.479 1.00 74.06 101 PRO A O 1
ATOM 808 N N . ASP A 1 102 ? 14.053 4.547 21.510 1.00 70.69 102 ASP A N 1
ATOM 809 C CA . ASP A 1 102 ? 13.721 3.117 21.543 1.00 70.69 102 ASP A CA 1
ATOM 810 C C . ASP A 1 102 ? 13.286 2.556 20.174 1.00 70.69 102 ASP A C 1
ATOM 812 O O . ASP A 1 102 ? 13.203 1.335 20.017 1.00 70.69 102 ASP A O 1
ATOM 816 N N . TRP A 1 103 ? 13.029 3.418 19.181 1.00 71.81 103 TRP A N 1
ATOM 817 C CA . TRP A 1 103 ? 12.727 3.036 17.794 1.00 71.81 103 TRP A CA 1
ATOM 818 C C . TRP A 1 103 ? 13.867 2.223 17.139 1.00 71.81 103 TRP A C 1
ATOM 820 O O . TRP A 1 103 ? 13.641 1.429 16.220 1.00 71.81 103 TRP A O 1
ATOM 830 N N . GLY A 1 104 ? 15.095 2.355 17.649 1.00 67.88 104 GLY A N 1
ATOM 831 C CA . GLY A 1 104 ? 16.274 1.654 17.142 1.00 67.88 104 GLY A CA 1
ATOM 832 C C . GLY A 1 104 ? 16.924 2.369 15.954 1.00 67.88 104 GLY A C 1
ATOM 833 O O . GLY A 1 104 ? 16.927 3.597 15.885 1.00 67.88 104 GLY A O 1
ATOM 834 N N . GLU A 1 105 ? 17.522 1.609 15.027 1.00 58.91 105 GLU A N 1
ATOM 835 C CA . GLU A 1 105 ? 18.307 2.181 13.925 1.00 58.91 105 GLU A CA 1
ATOM 836 C C . GLU A 1 105 ? 17.468 2.596 12.707 1.00 58.91 105 GLU A C 1
ATOM 838 O O . GLU A 1 105 ? 16.661 1.833 12.188 1.00 58.91 105 GLU A O 1
ATOM 843 N N . LYS A 1 106 ? 17.770 3.808 12.228 1.00 59.94 106 LYS A N 1
ATOM 844 C CA . LYS A 1 106 ? 17.237 4.527 11.062 1.00 59.94 106 LYS A CA 1
ATOM 845 C C . LYS A 1 106 ? 15.755 4.938 11.153 1.00 59.94 106 LYS A C 1
ATOM 847 O O . LYS A 1 106 ? 14.851 4.125 10.932 1.00 59.94 106 LYS A O 1
ATOM 852 N N . PRO A 1 107 ? 15.478 6.233 11.415 1.00 62.94 107 PRO A N 1
ATOM 853 C CA . PRO A 1 107 ? 14.172 6.793 11.091 1.00 62.94 107 PRO A CA 1
ATOM 854 C C . PRO A 1 107 ? 13.917 6.650 9.586 1.00 62.94 107 PRO A C 1
ATOM 856 O O . PRO A 1 107 ? 14.856 6.605 8.787 1.00 62.94 107 PRO A O 1
ATOM 859 N N . LEU A 1 108 ? 12.642 6.574 9.209 1.00 68.50 108 LEU A N 1
ATOM 860 C CA . LEU A 1 108 ? 12.229 6.607 7.808 1.00 68.50 108 LEU A CA 1
ATOM 861 C C . LEU A 1 108 ? 12.883 7.772 7.060 1.00 68.50 108 LEU A C 1
ATOM 863 O O . LEU A 1 108 ? 13.052 8.858 7.630 1.00 68.50 108 LEU A O 1
ATOM 867 N N . ASN A 1 109 ? 13.162 7.567 5.768 1.00 68.19 109 ASN A N 1
ATOM 868 C CA . ASN A 1 109 ? 13.424 8.700 4.891 1.00 68.19 109 ASN A CA 1
ATOM 869 C C . ASN A 1 109 ? 12.215 9.650 4.974 1.00 68.19 109 ASN A C 1
ATOM 871 O O . ASN A 1 109 ? 11.061 9.227 4.900 1.00 68.19 109 ASN A O 1
ATOM 875 N N . GLN A 1 110 ? 12.494 10.931 5.198 1.00 75.31 110 GLN A N 1
ATOM 876 C CA . GLN A 1 110 ? 11.464 11.963 5.269 1.00 75.31 110 GLN A CA 1
ATOM 877 C C . GLN A 1 110 ? 10.940 12.330 3.874 1.00 75.31 110 GLN A C 1
ATOM 879 O O . GLN A 1 110 ? 9.826 12.849 3.768 1.00 75.31 110 GLN A O 1
ATOM 884 N N . GLU A 1 111 ? 11.713 12.035 2.825 1.00 85.62 111 GLU A N 1
ATOM 885 C CA . GLU A 1 111 ? 11.340 12.256 1.432 1.00 85.62 111 GLU A CA 1
ATOM 886 C C . GLU A 1 111 ? 10.149 11.389 1.029 1.00 85.62 111 GLU A C 1
ATOM 888 O O . GLU A 1 111 ? 10.063 10.193 1.334 1.00 85.62 111 GLU A O 1
ATOM 893 N N . GLU A 1 112 ? 9.229 12.019 0.314 1.00 87.56 112 GLU A N 1
ATOM 894 C CA . GLU A 1 112 ? 8.063 11.365 -0.257 1.00 87.56 112 GLU A CA 1
ATOM 895 C C . GLU A 1 112 ? 8.412 10.801 -1.631 1.00 87.56 112 GLU A C 1
ATOM 897 O O . GLU A 1 112 ? 9.199 11.381 -2.382 1.00 87.56 112 GLU A O 1
ATOM 902 N N . GLY A 1 113 ? 7.857 9.632 -1.932 1.00 86.25 113 GLY A N 1
ATOM 903 C CA . GLY A 1 113 ? 7.880 9.076 -3.274 1.00 86.25 113 GLY A CA 1
ATOM 904 C C . GLY A 1 113 ? 6.980 9.865 -4.219 1.00 86.25 113 GLY A C 1
ATOM 905 O O . GLY A 1 113 ? 6.134 10.653 -3.804 1.00 86.25 113 GLY A O 1
ATOM 906 N N . GLU A 1 114 ? 7.146 9.612 -5.512 1.00 90.00 114 GLU A N 1
ATOM 907 C CA . GLU A 1 114 ? 6.339 10.217 -6.578 1.00 90.00 114 GLU A CA 1
ATOM 908 C C . GLU A 1 114 ? 4.903 9.667 -6.616 1.00 90.00 114 GLU A C 1
ATOM 910 O O . GLU A 1 114 ? 4.010 10.303 -7.171 1.00 90.00 114 GLU A O 1
ATOM 915 N N . VAL A 1 115 ? 4.673 8.482 -6.040 1.00 92.81 115 VAL A N 1
ATOM 916 C CA . VAL A 1 115 ? 3.358 7.830 -5.993 1.00 92.81 115 VAL A CA 1
ATOM 917 C C . VAL A 1 115 ? 2.656 8.145 -4.673 1.00 92.81 115 VAL A C 1
ATOM 919 O O . VAL A 1 115 ? 3.138 7.774 -3.602 1.00 92.81 115 VAL A O 1
ATOM 922 N N . ASP A 1 116 ? 1.477 8.764 -4.763 1.00 94.69 116 ASP A N 1
ATOM 923 C CA . ASP A 1 116 ? 0.591 8.998 -3.621 1.00 94.69 116 ASP A CA 1
ATOM 924 C C . ASP A 1 116 ? -0.331 7.790 -3.386 1.00 94.69 116 ASP A C 1
ATOM 926 O O . ASP A 1 116 ? -1.371 7.626 -4.029 1.00 94.69 116 ASP A O 1
ATOM 930 N N . PHE A 1 117 ? 0.052 6.931 -2.443 1.00 95.50 117 PHE A N 1
ATOM 931 C CA . PHE A 1 117 ? -0.712 5.741 -2.084 1.00 95.50 117 PHE A CA 1
ATOM 932 C C . PHE A 1 117 ? -1.990 6.060 -1.304 1.00 95.50 117 PHE A C 1
ATOM 934 O O . PHE A 1 117 ? -2.934 5.275 -1.379 1.00 95.50 117 PHE A O 1
ATOM 941 N N . TYR A 1 118 ? -2.080 7.199 -0.608 1.00 96.19 118 TYR A N 1
ATOM 942 C CA . TYR A 1 118 ? -3.350 7.602 0.009 1.00 96.19 118 TYR A CA 1
ATOM 943 C C . TYR A 1 118 ? -4.376 7.963 -1.057 1.00 96.19 118 TYR A C 1
ATOM 945 O O . TYR A 1 118 ? -5.503 7.488 -0.982 1.00 96.19 118 TYR A O 1
ATOM 953 N N . ASN A 1 119 ? -3.970 8.687 -2.102 1.00 96.88 119 ASN A N 1
ATOM 954 C CA . ASN A 1 119 ? -4.848 8.969 -3.238 1.00 96.88 119 ASN A CA 1
ATOM 955 C C . ASN A 1 119 ? -5.287 7.684 -3.972 1.00 96.88 119 ASN A C 1
ATOM 957 O O . ASN A 1 119 ? -6.412 7.604 -4.462 1.00 96.88 119 ASN A O 1
ATOM 961 N N . ILE A 1 120 ? -4.439 6.646 -4.029 1.00 97.31 120 ILE A N 1
ATOM 962 C CA . ILE A 1 120 ? -4.854 5.327 -4.543 1.00 97.31 120 ILE A CA 1
ATOM 963 C C . ILE A 1 120 ? -5.965 4.729 -3.669 1.00 97.31 120 ILE A C 1
ATOM 965 O O . ILE A 1 120 ? -6.976 4.272 -4.202 1.00 97.31 120 ILE A O 1
ATOM 969 N N . LEU A 1 121 ? -5.795 4.736 -2.342 1.00 96.62 121 LEU A N 1
ATOM 970 C CA . LEU A 1 121 ? -6.803 4.223 -1.408 1.00 96.62 121 LEU A CA 1
ATOM 971 C C . LEU A 1 121 ? -8.111 5.025 -1.470 1.00 96.62 121 LEU A C 1
ATOM 973 O O . LEU A 1 121 ? -9.176 4.418 -1.461 1.00 96.62 121 LEU A O 1
ATOM 977 N N . GLU A 1 122 ? -8.038 6.353 -1.597 1.00 96.19 122 GLU A N 1
ATOM 978 C CA . GLU A 1 122 ? -9.190 7.250 -1.790 1.00 96.19 122 GLU A CA 1
ATOM 979 C C . GLU A 1 122 ? -9.948 6.917 -3.080 1.00 96.19 122 GLU A C 1
ATOM 981 O O . GLU A 1 122 ? -11.156 6.685 -3.063 1.00 96.19 122 GLU A O 1
ATOM 986 N N . GLN A 1 123 ? -9.247 6.763 -4.204 1.00 96.75 123 GLN A N 1
ATOM 987 C CA . GLN A 1 123 ? -9.879 6.364 -5.466 1.00 96.75 123 GLN A CA 1
ATOM 988 C C . GLN A 1 123 ? -10.467 4.943 -5.452 1.00 96.75 123 GLN A C 1
ATOM 990 O O . GLN A 1 123 ? -11.280 4.620 -6.331 1.00 96.75 123 GLN A O 1
ATOM 995 N N . LEU A 1 124 ? -10.046 4.110 -4.495 1.00 95.50 124 LEU A N 1
ATOM 996 C CA . LEU A 1 124 ? -10.505 2.740 -4.271 1.00 95.50 124 LEU A CA 1
ATOM 997 C C . LEU A 1 124 ? -11.361 2.592 -3.002 1.00 95.50 124 LEU A C 1
ATOM 999 O O . LEU A 1 124 ? -11.596 1.465 -2.567 1.00 95.50 124 LEU A O 1
ATOM 1003 N N . GLU A 1 125 ? -11.862 3.679 -2.404 1.00 94.62 125 GLU A N 1
ATOM 1004 C CA . GLU A 1 125 ? -12.520 3.643 -1.086 1.00 94.62 125 GLU A CA 1
ATOM 1005 C C . GLU A 1 125 ? -13.696 2.648 -1.016 1.00 94.62 125 GLU A C 1
ATOM 1007 O O . GLU A 1 125 ? -13.935 1.979 -0.007 1.00 94.62 125 GLU A O 1
ATOM 1012 N N . GLU A 1 126 ? -14.410 2.500 -2.134 1.00 92.31 126 GLU A N 1
ATOM 1013 C CA . GLU A 1 126 ? -15.520 1.569 -2.305 1.00 92.31 126 GLU A CA 1
ATOM 1014 C C . GLU A 1 126 ? -15.079 0.104 -2.201 1.00 92.31 126 GLU A C 1
ATOM 1016 O O . GLU A 1 126 ? -15.804 -0.722 -1.639 1.00 92.31 126 GLU A O 1
ATOM 1021 N N . GLN A 1 127 ? -13.893 -0.209 -2.727 1.00 92.62 127 GLN A N 1
ATOM 1022 C CA . GLN A 1 127 ? -13.275 -1.530 -2.659 1.00 92.62 127 GLN A CA 1
ATOM 1023 C C . GLN A 1 127 ? -12.642 -1.761 -1.285 1.00 92.62 127 GLN A C 1
ATOM 1025 O O . GLN A 1 127 ? -12.855 -2.817 -0.693 1.00 92.62 127 GLN A O 1
ATOM 1030 N N . VAL A 1 128 ? -11.932 -0.756 -0.758 1.00 94.62 128 VAL A N 1
ATOM 1031 C CA . VAL A 1 128 ? -11.270 -0.789 0.555 1.00 94.62 128 VAL A CA 1
ATOM 1032 C C . VAL A 1 128 ? -12.266 -1.120 1.667 1.00 94.62 128 VAL A C 1
ATOM 1034 O O . VAL A 1 128 ? -11.978 -1.948 2.525 1.00 94.62 128 VAL A O 1
ATOM 1037 N N . PHE A 1 129 ? -13.460 -0.528 1.646 1.00 93.00 129 PHE A N 1
ATOM 1038 C CA . PHE A 1 129 ? -14.485 -0.728 2.676 1.00 93.00 129 PHE A CA 1
ATOM 1039 C C . PHE A 1 129 ? -15.711 -1.499 2.168 1.00 93.00 129 PHE A C 1
ATOM 1041 O O . PHE A 1 129 ? -16.860 -1.209 2.531 1.00 93.00 129 PHE A O 1
ATOM 1048 N N . SER A 1 130 ? -15.474 -2.491 1.306 1.00 87.31 130 SER A N 1
ATOM 1049 C CA . SER A 1 130 ? -16.515 -3.398 0.824 1.00 87.31 130 SER A CA 1
ATOM 1050 C C . SER A 1 130 ? -17.083 -4.252 1.962 1.00 87.31 130 SER A C 1
ATOM 1052 O O . SER A 1 130 ? -16.361 -4.772 2.805 1.00 87.31 130 SER A O 1
ATOM 1054 N N . LYS A 1 131 ? -18.403 -4.472 1.960 1.00 83.81 131 LYS A N 1
ATOM 1055 C CA . LYS A 1 131 ? -19.080 -5.317 2.965 1.00 83.81 131 LYS A CA 1
ATOM 1056 C C . LYS A 1 131 ? -18.956 -6.823 2.707 1.00 83.81 131 LYS A C 1
ATOM 1058 O O . LYS A 1 131 ? -19.468 -7.607 3.503 1.00 83.81 131 LYS A O 1
ATOM 1063 N N . ARG A 1 132 ? -18.387 -7.234 1.570 1.00 84.56 132 ARG A N 1
ATOM 1064 C CA . ARG A 1 132 ? -18.372 -8.642 1.125 1.00 84.56 132 ARG A CA 1
ATOM 1065 C C . ARG A 1 132 ? -16.993 -9.165 0.753 1.00 84.56 132 ARG A C 1
ATOM 1067 O O . ARG A 1 132 ? -16.773 -10.364 0.872 1.00 84.56 132 ARG A O 1
ATOM 1074 N N . ASP A 1 133 ? -16.102 -8.280 0.334 1.00 89.69 133 ASP A N 1
ATOM 1075 C CA . ASP A 1 133 ? -14.825 -8.657 -0.257 1.00 89.69 133 ASP A CA 1
ATOM 1076 C C . ASP A 1 133 ? -13.676 -8.303 0.682 1.00 89.69 133 ASP A C 1
ATOM 1078 O O . ASP A 1 133 ? -13.746 -7.314 1.412 1.00 89.69 133 ASP A O 1
ATOM 1082 N N . LEU A 1 134 ? -12.620 -9.112 0.646 1.00 92.81 134 LEU A N 1
ATOM 1083 C CA . LEU A 1 134 ? -11.320 -8.720 1.174 1.00 92.81 134 LEU A CA 1
ATOM 1084 C C . LEU A 1 134 ? -10.665 -7.746 0.193 1.00 92.81 134 LEU A C 1
ATOM 1086 O O . LEU A 1 134 ? -10.883 -7.840 -1.016 1.00 92.81 134 LEU A O 1
ATOM 1090 N N . PHE A 1 135 ? -9.828 -6.859 0.715 1.00 94.75 135 PHE A N 1
ATOM 1091 C CA . PHE A 1 135 ? -8.973 -5.979 -0.073 1.00 94.75 135 PHE A CA 1
ATOM 1092 C C . PHE A 1 135 ? -7.551 -6.057 0.469 1.00 94.75 135 PHE A C 1
ATOM 1094 O O . PHE A 1 135 ? -7.353 -6.043 1.683 1.00 94.75 135 PHE A O 1
ATOM 1101 N N . GLU A 1 136 ? -6.566 -6.107 -0.417 1.00 95.06 136 GLU A N 1
ATOM 1102 C CA . GLU A 1 136 ? -5.148 -6.055 -0.080 1.00 95.06 136 GLU A CA 1
ATOM 1103 C C . GLU A 1 136 ? -4.418 -5.188 -1.095 1.00 95.06 136 GLU A C 1
ATOM 1105 O O . GLU A 1 136 ? -4.570 -5.402 -2.292 1.00 95.06 136 GLU A O 1
ATOM 1110 N N . ILE A 1 137 ? -3.582 -4.270 -0.616 1.00 94.81 137 ILE A N 1
ATOM 1111 C CA . ILE A 1 137 ? -2.569 -3.595 -1.421 1.00 94.81 137 ILE A CA 1
ATOM 1112 C C . ILE A 1 137 ? -1.259 -3.558 -0.636 1.00 94.81 137 ILE A C 1
ATOM 1114 O O . ILE A 1 137 ? -1.151 -2.954 0.434 1.00 94.81 137 ILE A O 1
ATOM 1118 N N . ASN A 1 138 ? -0.246 -4.224 -1.175 1.00 91.75 138 ASN A N 1
ATOM 1119 C CA . ASN A 1 138 ? 1.071 -4.326 -0.567 1.00 91.75 138 ASN A CA 1
ATOM 1120 C C . ASN A 1 138 ? 2.087 -3.644 -1.467 1.00 91.75 138 ASN A C 1
ATOM 1122 O O . ASN A 1 138 ? 2.237 -4.029 -2.627 1.00 91.75 138 ASN A O 1
ATOM 1126 N N . LYS A 1 139 ? 2.809 -2.667 -0.925 1.00 90.62 139 LYS A N 1
ATOM 1127 C CA . LYS A 1 139 ? 3.913 -1.999 -1.611 1.00 90.62 139 LYS A CA 1
ATOM 1128 C C . LYS A 1 139 ? 5.240 -2.504 -1.059 1.00 90.62 139 LYS A C 1
ATOM 1130 O O . LYS A 1 139 ? 5.492 -2.404 0.143 1.00 90.62 139 LYS A O 1
ATOM 1135 N N . TRP A 1 140 ? 6.132 -2.933 -1.945 1.00 85.62 140 TRP A N 1
ATOM 1136 C CA . TRP A 1 140 ? 7.506 -3.298 -1.600 1.00 85.62 140 TRP A CA 1
ATOM 1137 C C . TRP A 1 140 ? 8.505 -2.490 -2.431 1.00 85.62 140 TRP A C 1
ATOM 1139 O O . TRP A 1 140 ? 8.348 -2.360 -3.641 1.00 85.62 140 TRP A O 1
ATOM 1149 N N . ASN A 1 141 ? 9.565 -1.971 -1.802 1.00 76.00 141 ASN A N 1
ATOM 1150 C CA . ASN A 1 141 ? 10.645 -1.252 -2.505 1.00 76.00 141 ASN A CA 1
ATOM 1151 C C . ASN A 1 141 ? 11.661 -2.218 -3.137 1.00 76.00 141 ASN A C 1
ATOM 1153 O O . ASN A 1 141 ? 12.871 -2.113 -2.922 1.00 76.00 141 ASN A O 1
ATOM 1157 N N . SER A 1 142 ? 11.162 -3.211 -3.861 1.00 73.94 142 SER A N 1
ATOM 1158 C CA . SER A 1 142 ? 11.972 -4.166 -4.603 1.00 73.94 142 SER A CA 1
ATOM 1159 C C . SER A 1 142 ? 11.193 -4.609 -5.821 1.00 73.94 142 SER A C 1
ATOM 1161 O O . SER A 1 142 ? 10.038 -5.021 -5.707 1.00 73.94 142 SER A O 1
ATOM 116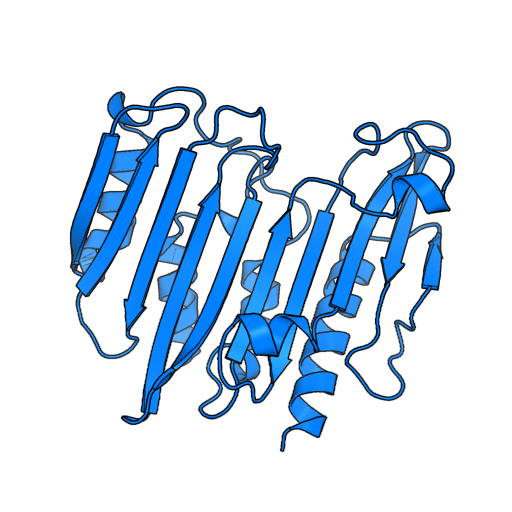3 N N . GLU A 1 143 ? 11.854 -4.589 -6.965 1.00 74.31 143 GLU A N 1
ATOM 1164 C CA . GLU A 1 143 ? 11.428 -5.341 -8.125 1.00 74.31 143 GLU A CA 1
ATOM 1165 C C . GLU A 1 143 ? 11.540 -6.841 -7.827 1.00 74.31 143 GLU A C 1
ATOM 1167 O O . GLU A 1 143 ? 12.488 -7.292 -7.187 1.00 74.31 143 GLU A O 1
ATOM 1172 N N . LEU A 1 144 ? 10.560 -7.624 -8.267 1.00 77.38 144 LEU A N 1
ATOM 1173 C CA . LEU A 1 144 ? 10.564 -9.083 -8.160 1.00 77.38 144 LEU A CA 1
ATOM 1174 C C . LEU A 1 144 ? 10.920 -9.738 -9.492 1.00 77.38 144 LEU A C 1
ATOM 1176 O O . LEU A 1 144 ? 11.624 -10.750 -9.526 1.00 77.38 144 LEU A O 1
ATOM 1180 N N . TYR A 1 145 ? 10.427 -9.177 -10.593 1.00 85.69 145 TYR A N 1
ATOM 1181 C CA . TYR A 1 145 ? 10.511 -9.800 -11.912 1.00 85.69 145 TYR A CA 1
ATOM 1182 C C . TYR A 1 145 ? 10.937 -8.830 -13.001 1.00 85.69 145 TYR A C 1
ATOM 1184 O O . TYR A 1 145 ? 11.503 -9.285 -13.997 1.00 85.69 145 TYR A O 1
ATOM 1192 N N . LEU A 1 146 ? 10.708 -7.528 -12.806 1.00 90.81 146 LEU A N 1
ATOM 1193 C CA . LEU A 1 146 ? 10.993 -6.516 -13.816 1.00 90.81 146 LEU A CA 1
ATOM 1194 C C . LEU A 1 146 ? 12.459 -6.553 -14.275 1.00 90.81 146 LEU A C 1
ATOM 1196 O O . LEU A 1 146 ? 12.696 -6.656 -15.475 1.00 90.81 146 LEU A O 1
ATOM 1200 N N . HIS A 1 147 ? 13.425 -6.614 -13.346 1.00 90.94 147 HIS A N 1
ATOM 1201 C CA . HIS A 1 147 ? 14.858 -6.704 -13.674 1.00 90.94 147 HIS A CA 1
ATOM 1202 C C . HIS A 1 147 ? 15.169 -7.810 -14.698 1.00 90.94 147 HIS A C 1
ATOM 1204 O O . HIS A 1 147 ? 15.858 -7.569 -15.684 1.00 90.94 147 HIS A O 1
ATOM 1210 N N . LYS A 1 148 ? 14.587 -9.011 -14.545 1.00 91.19 148 LYS A N 1
ATOM 1211 C CA . LYS A 1 148 ? 14.819 -10.130 -15.478 1.00 91.19 148 LYS A CA 1
ATOM 1212 C C . LYS A 1 148 ? 14.263 -9.857 -16.867 1.00 91.19 148 LYS A C 1
ATOM 1214 O O . LYS A 1 148 ? 14.862 -10.293 -17.843 1.00 91.19 148 LYS A O 1
ATOM 1219 N N . GLN A 1 149 ? 13.111 -9.194 -16.957 1.00 90.75 149 GLN A N 1
ATOM 1220 C CA . GLN A 1 149 ? 12.472 -8.903 -18.240 1.00 90.75 149 GLN A CA 1
ATOM 1221 C C . GLN A 1 149 ? 13.250 -7.866 -19.048 1.00 90.75 149 GLN A C 1
ATOM 1223 O O . GLN A 1 149 ? 13.293 -7.966 -20.270 1.00 90.75 149 GLN A O 1
ATOM 1228 N N . VAL A 1 150 ? 13.885 -6.907 -18.368 1.00 92.81 150 VAL A N 1
ATOM 1229 C CA . VAL A 1 150 ? 14.668 -5.842 -19.012 1.00 92.81 150 VAL A CA 1
ATOM 1230 C C . VAL A 1 150 ? 16.169 -6.147 -19.096 1.00 92.81 150 VAL A C 1
ATOM 1232 O O . VAL A 1 150 ? 16.924 -5.351 -19.644 1.00 92.81 150 VAL A O 1
ATOM 1235 N N . GLY A 1 151 ? 16.609 -7.308 -18.599 1.00 91.75 151 GLY A N 1
ATOM 1236 C CA . GLY A 1 151 ? 18.010 -7.739 -18.652 1.00 91.75 151 GLY A CA 1
ATOM 1237 C C . GLY A 1 151 ? 18.928 -7.062 -17.627 1.00 91.75 151 GLY A C 1
ATOM 1238 O O . GLY A 1 151 ? 20.132 -6.991 -17.855 1.00 91.75 151 GLY A O 1
ATOM 1239 N N . GLU A 1 152 ? 18.371 -6.582 -16.516 1.00 91.44 152 GLU A N 1
ATOM 1240 C CA . GLU A 1 152 ? 19.088 -5.933 -15.416 1.00 91.44 152 GLU A CA 1
ATOM 1241 C C . GLU A 1 152 ? 19.404 -6.916 -14.276 1.00 91.44 152 GLU A C 1
ATOM 1243 O O . GLU A 1 152 ? 18.740 -7.943 -14.088 1.00 91.44 152 GLU A O 1
ATOM 1248 N N . GLU A 1 153 ? 20.420 -6.588 -13.478 1.00 88.94 153 GLU A N 1
ATOM 1249 C CA . GLU A 1 153 ? 20.739 -7.320 -12.250 1.00 88.94 153 GLU A CA 1
ATOM 1250 C C . GLU A 1 153 ? 19.694 -7.050 -11.151 1.00 88.94 153 GLU A C 1
ATOM 1252 O O . GLU A 1 153 ? 19.119 -5.968 -11.048 1.00 88.94 153 GLU A O 1
ATOM 1257 N N . TYR A 1 154 ? 19.425 -8.050 -10.312 1.00 85.75 154 TYR A N 1
ATOM 1258 C CA . TYR A 1 154 ? 18.503 -7.889 -9.190 1.00 85.75 154 TYR A CA 1
ATOM 1259 C C . TYR A 1 154 ? 19.020 -6.851 -8.186 1.00 85.75 154 TYR A C 1
ATOM 1261 O O . TYR A 1 154 ? 20.154 -6.927 -7.718 1.00 85.75 154 TYR A O 1
ATOM 1269 N N . GLY A 1 155 ? 18.156 -5.923 -7.796 1.00 82.25 155 GLY A N 1
ATOM 1270 C CA . GLY A 1 155 ? 18.413 -4.878 -6.816 1.00 82.25 155 GLY A CA 1
ATOM 1271 C C . GLY A 1 155 ? 19.073 -3.621 -7.380 1.00 82.25 155 GLY A C 1
ATOM 1272 O O . GLY A 1 155 ? 19.330 -2.702 -6.598 1.00 82.25 155 GLY A O 1
ATOM 1273 N N . THR A 1 156 ? 19.355 -3.555 -8.687 1.00 88.44 156 THR A N 1
ATOM 1274 C CA . THR A 1 156 ? 20.049 -2.411 -9.307 1.00 88.44 156 THR A CA 1
ATOM 1275 C C . THR A 1 156 ? 19.107 -1.383 -9.924 1.00 88.44 156 THR A C 1
ATOM 1277 O O . THR A 1 156 ? 19.531 -0.255 -10.190 1.00 88.44 156 THR A O 1
ATOM 1280 N N . MET A 1 157 ? 17.837 -1.736 -10.135 1.00 90.25 157 MET A N 1
ATOM 1281 C CA . MET A 1 157 ? 16.859 -0.819 -10.710 1.00 90.25 157 MET A CA 1
ATOM 1282 C C . MET A 1 157 ? 16.574 0.367 -9.776 1.00 90.25 157 MET A C 1
ATOM 1284 O O . MET A 1 157 ? 16.545 0.239 -8.550 1.00 90.25 157 MET A O 1
ATOM 1288 N N . GLN A 1 158 ? 16.366 1.542 -10.368 1.00 89.81 158 GLN A N 1
ATOM 1289 C CA . GLN A 1 158 ? 16.138 2.801 -9.655 1.00 89.81 158 GLN A CA 1
ATOM 1290 C C . GLN A 1 158 ? 14.648 3.155 -9.628 1.00 89.81 158 GLN A C 1
ATOM 1292 O O . GLN A 1 158 ? 13.884 2.667 -10.455 1.00 89.81 158 GLN A O 1
ATOM 1297 N N . ASN A 1 159 ? 14.226 4.003 -8.681 1.00 86.81 159 ASN A N 1
ATOM 1298 C CA . ASN A 1 159 ? 12.831 4.458 -8.543 1.00 86.81 159 ASN A CA 1
ATOM 1299 C C . ASN A 1 159 ? 11.812 3.301 -8.545 1.00 86.81 159 ASN A C 1
ATOM 1301 O O . ASN A 1 159 ? 10.757 3.382 -9.171 1.00 86.81 159 ASN A O 1
ATOM 1305 N N . ALA A 1 160 ? 12.171 2.197 -7.885 1.00 88.31 160 ALA A N 1
ATOM 1306 C CA . ALA A 1 160 ? 11.406 0.963 -7.932 1.00 88.31 160 ALA A CA 1
ATOM 1307 C C . ALA A 1 160 ? 10.146 1.043 -7.057 1.00 88.31 160 ALA A C 1
ATOM 1309 O O . ALA A 1 160 ? 10.228 1.158 -5.831 1.00 88.31 160 ALA A O 1
ATOM 1310 N N . TYR A 1 161 ? 8.990 0.894 -7.695 1.00 89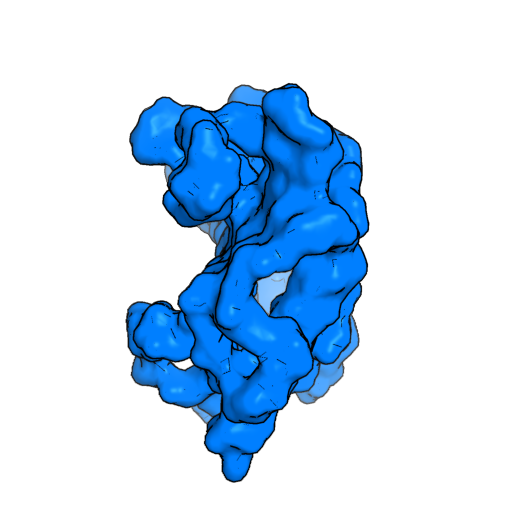.94 161 TYR A N 1
ATOM 1311 C CA . TYR A 1 161 ? 7.711 0.626 -7.058 1.00 89.94 161 TYR A CA 1
ATOM 1312 C C . TYR A 1 161 ? 7.243 -0.763 -7.455 1.00 89.94 161 TYR A C 1
ATOM 1314 O O . TYR A 1 161 ? 7.277 -1.147 -8.621 1.00 89.94 161 TYR A O 1
ATOM 1322 N N . HIS A 1 162 ? 6.750 -1.510 -6.484 1.00 91.25 162 HIS A N 1
ATOM 1323 C CA . HIS A 1 162 ? 6.097 -2.778 -6.731 1.00 91.25 162 HIS A CA 1
ATOM 1324 C C . HIS A 1 162 ? 4.865 -2.852 -5.844 1.00 91.25 162 HIS A C 1
ATOM 1326 O O . HIS A 1 162 ? 4.962 -2.692 -4.628 1.00 91.25 162 HIS A O 1
ATOM 1332 N N . VAL A 1 163 ? 3.717 -3.081 -6.478 1.00 93.06 163 VAL A N 1
ATOM 1333 C CA . VAL A 1 163 ? 2.452 -3.378 -5.817 1.00 93.06 163 VAL A CA 1
ATOM 1334 C C . VAL A 1 163 ? 2.047 -4.817 -6.091 1.00 93.06 163 VAL A C 1
ATOM 1336 O O . VAL A 1 163 ? 2.053 -5.276 -7.233 1.00 93.06 163 VAL A O 1
ATOM 1339 N N . HIS A 1 164 ? 1.646 -5.499 -5.027 1.00 91.75 164 HIS A N 1
ATOM 1340 C CA . HIS A 1 164 ? 1.007 -6.802 -5.060 1.00 91.75 164 HIS A CA 1
ATOM 1341 C C . HIS A 1 164 ? -0.261 -6.767 -4.212 1.00 91.75 164 HIS A C 1
ATOM 1343 O O . HIS A 1 164 ? -0.249 -6.218 -3.115 1.00 91.75 164 HIS A O 1
ATOM 1349 N N . GLY A 1 165 ? -1.348 -7.345 -4.705 1.00 91.44 165 GLY A N 1
ATOM 1350 C CA . GLY A 1 165 ? -2.607 -7.387 -3.967 1.00 91.44 165 GLY A CA 1
ATOM 1351 C C . GLY A 1 165 ? -3.807 -7.574 -4.882 1.00 91.44 165 GLY A C 1
ATOM 1352 O O . GLY A 1 165 ? -3.651 -7.810 -6.084 1.00 91.44 165 GLY A O 1
ATOM 1353 N N . GLY A 1 166 ? -5.003 -7.505 -4.313 1.00 91.44 166 GLY A N 1
ATOM 1354 C CA . GLY A 1 166 ? -6.248 -7.774 -5.018 1.00 91.44 166 GLY A CA 1
ATOM 1355 C C . GLY A 1 166 ? -7.480 -7.472 -4.174 1.00 91.44 166 GLY A C 1
ATOM 1356 O O . GLY A 1 166 ? -7.391 -7.081 -3.010 1.00 91.44 166 GLY A O 1
ATOM 1357 N N . VAL A 1 167 ? -8.648 -7.661 -4.782 1.00 92.19 167 VAL A N 1
ATOM 1358 C CA . VAL A 1 167 ? -9.952 -7.480 -4.142 1.00 92.19 167 VAL A CA 1
ATOM 1359 C C . VAL A 1 167 ? -10.897 -8.592 -4.577 1.00 92.19 167 VAL A C 1
ATOM 1361 O O . VAL A 1 167 ? -10.948 -8.942 -5.756 1.00 92.19 167 VAL A O 1
ATOM 1364 N N . GLY A 1 168 ? -11.653 -9.148 -3.633 1.00 89.38 168 GLY A N 1
ATOM 1365 C CA . GLY A 1 168 ? -12.679 -10.139 -3.940 1.00 89.38 168 GLY A CA 1
ATOM 1366 C C . GLY A 1 168 ? -13.105 -10.988 -2.750 1.00 89.38 168 GLY A C 1
ATOM 1367 O O . GLY A 1 168 ? -12.590 -10.869 -1.636 1.00 89.38 168 GLY A O 1
ATOM 1368 N N . ASN A 1 169 ? -14.067 -11.870 -3.000 1.00 86.56 169 ASN A N 1
ATOM 1369 C CA . ASN A 1 169 ? -14.557 -12.811 -2.007 1.00 86.56 169 ASN A CA 1
ATOM 1370 C C . ASN A 1 169 ? -13.587 -13.995 -1.879 1.00 86.56 169 ASN A C 1
ATOM 1372 O O . ASN A 1 169 ? -13.476 -14.820 -2.787 1.00 86.56 169 ASN A O 1
ATOM 1376 N N . ALA A 1 170 ? -12.910 -14.081 -0.739 1.00 84.25 170 ALA A N 1
ATOM 1377 C CA . ALA A 1 170 ? -11.998 -15.162 -0.397 1.00 84.25 170 ALA A CA 1
ATOM 1378 C C . ALA A 1 170 ? -12.229 -15.614 1.058 1.00 84.25 170 ALA A C 1
ATOM 1380 O O . ALA A 1 170 ? -12.631 -14.806 1.902 1.00 84.25 170 ALA A O 1
ATOM 1381 N N . PRO A 1 171 ? -11.988 -16.900 1.382 1.00 80.12 171 PRO A N 1
ATOM 1382 C CA . PRO A 1 171 ? -12.204 -17.428 2.734 1.00 80.12 171 PRO A CA 1
ATOM 1383 C C . PRO A 1 171 ? -11.293 -16.764 3.779 1.00 80.12 171 PRO A C 1
ATOM 1385 O O . PRO A 1 171 ? -11.678 -16.592 4.940 1.00 80.12 171 PRO A O 1
ATOM 1388 N N . ASP A 1 172 ? -10.088 -16.382 3.363 1.00 81.69 172 ASP A N 1
ATOM 1389 C CA . ASP A 1 172 ? -9.079 -15.689 4.149 1.00 81.69 172 ASP A CA 1
ATOM 1390 C C . ASP A 1 172 ? -8.087 -14.952 3.227 1.00 81.69 172 ASP A C 1
ATOM 1392 O O . ASP A 1 172 ? -8.254 -14.923 2.007 1.00 81.69 172 ASP A O 1
ATOM 1396 N N . ILE A 1 173 ? -7.057 -14.345 3.826 1.00 78.56 173 ILE A N 1
ATOM 1397 C CA . ILE A 1 173 ? -6.009 -13.601 3.112 1.00 78.56 173 ILE A CA 1
ATOM 1398 C C . ILE A 1 173 ? -5.235 -14.507 2.143 1.00 78.56 173 ILE A C 1
ATOM 1400 O O . ILE A 1 173 ? -4.891 -14.066 1.054 1.00 78.56 173 ILE A O 1
ATOM 1404 N N . ASN A 1 174 ? -5.005 -15.780 2.484 1.00 79.88 174 ASN A N 1
ATOM 1405 C CA . ASN A 1 174 ? -4.292 -16.689 1.584 1.00 79.88 174 ASN A CA 1
ATOM 1406 C C . ASN A 1 174 ? -5.128 -16.978 0.332 1.00 79.88 174 ASN A C 1
ATOM 1408 O O . ASN A 1 174 ? -4.588 -17.026 -0.765 1.00 79.88 174 ASN A O 1
ATOM 1412 N N . GLY A 1 175 ? -6.450 -17.112 0.479 1.00 78.12 175 GLY A N 1
ATOM 1413 C CA . GLY A 1 175 ? -7.353 -17.242 -0.666 1.00 78.12 175 GLY A CA 1
ATOM 1414 C C . GLY A 1 175 ? -7.401 -15.993 -1.555 1.00 78.12 175 GLY A C 1
ATOM 1415 O O . GLY A 1 175 ? -7.706 -16.104 -2.740 1.00 78.12 175 GLY A O 1
ATOM 1416 N N . LEU A 1 176 ? -7.081 -14.809 -1.018 1.00 83.62 176 LEU A N 1
ATOM 1417 C CA . LEU A 1 176 ? -6.969 -13.585 -1.814 1.00 83.62 176 LEU A CA 1
ATOM 1418 C C . LEU A 1 176 ? -5.729 -13.620 -2.720 1.00 83.62 176 LEU A C 1
ATOM 1420 O O . LEU A 1 176 ? -5.813 -13.151 -3.850 1.00 83.62 176 LEU A O 1
ATOM 1424 N N . HIS A 1 177 ? -4.622 -14.236 -2.278 1.00 79.25 177 HIS A N 1
ATOM 1425 C CA . HIS A 1 177 ? -3.368 -14.373 -3.049 1.00 79.25 177 HIS A CA 1
ATOM 1426 C C . HIS A 1 177 ? -3.529 -15.166 -4.354 1.00 79.25 177 HIS A C 1
ATOM 1428 O O . HIS A 1 177 ? -2.761 -14.987 -5.300 1.00 79.25 177 HIS A O 1
ATOM 1434 N N . ASP A 1 178 ? -4.586 -15.970 -4.469 1.00 75.25 178 ASP A N 1
ATOM 1435 C CA . ASP A 1 178 ? -4.942 -16.647 -5.717 1.00 75.25 178 ASP A CA 1
ATOM 1436 C C . ASP A 1 178 ? -5.591 -15.709 -6.750 1.00 75.25 178 ASP A C 1
ATOM 1438 O O . ASP A 1 178 ? -5.650 -16.053 -7.934 1.00 75.25 178 ASP A O 1
ATOM 1442 N N . ILE A 1 179 ? -6.021 -14.508 -6.351 1.00 79.94 179 ILE A N 1
ATOM 1443 C CA . ILE A 1 179 ? -6.656 -13.473 -7.185 1.00 79.94 179 ILE A CA 1
ATOM 1444 C C . ILE A 1 179 ? -5.974 -12.101 -7.024 1.00 79.94 179 ILE A C 1
ATOM 1446 O O . ILE A 1 179 ? -6.629 -11.061 -7.017 1.00 79.94 179 ILE A O 1
ATOM 1450 N N . THR A 1 180 ? -4.640 -12.089 -6.934 1.00 85.69 180 THR A N 1
ATOM 1451 C CA . THR A 1 180 ? -3.820 -10.861 -6.889 1.00 85.69 180 THR A CA 1
ATOM 1452 C C . THR A 1 180 ? -3.170 -10.501 -8.222 1.00 85.69 180 THR A C 1
ATOM 1454 O O . THR A 1 180 ? -2.811 -11.383 -9.007 1.00 85.69 180 THR A O 1
ATOM 1457 N N . THR A 1 181 ? -2.936 -9.209 -8.440 1.00 89.75 181 THR A N 1
ATOM 1458 C CA . THR A 1 181 ? -2.051 -8.686 -9.483 1.00 89.75 181 THR A CA 1
ATOM 1459 C C . THR A 1 181 ? -0.664 -8.413 -8.904 1.00 89.75 181 THR A C 1
ATOM 1461 O O . THR A 1 181 ? -0.485 -8.297 -7.690 1.00 89.75 181 THR A O 1
ATOM 1464 N N . THR A 1 182 ? 0.315 -8.292 -9.794 1.00 92.19 182 THR A N 1
ATOM 1465 C CA . THR A 1 182 ? 1.623 -7.715 -9.496 1.00 92.19 182 THR A CA 1
ATOM 1466 C C . THR A 1 182 ? 1.925 -6.689 -10.574 1.00 92.19 182 THR A C 1
ATOM 1468 O O . THR A 1 182 ? 1.942 -7.029 -11.761 1.00 92.19 182 THR A O 1
ATOM 1471 N N . ILE A 1 183 ? 2.155 -5.451 -10.146 1.00 94.31 183 ILE A N 1
ATOM 1472 C CA . ILE A 1 183 ? 2.484 -4.319 -11.007 1.00 94.31 183 ILE A CA 1
ATOM 1473 C C . ILE A 1 183 ? 3.798 -3.732 -10.498 1.00 94.31 183 ILE A C 1
ATOM 1475 O O . ILE A 1 183 ? 3.935 -3.444 -9.309 1.00 94.31 183 ILE A O 1
ATOM 1479 N N . GLU A 1 184 ? 4.774 -3.587 -11.386 1.00 94.44 184 GLU A N 1
ATOM 1480 C CA . GLU A 1 184 ? 6.119 -3.102 -11.071 1.00 94.44 184 GLU A CA 1
ATOM 1481 C C . GLU A 1 184 ? 6.458 -1.906 -11.964 1.00 94.44 184 GLU A C 1
ATOM 1483 O O . GLU A 1 184 ? 6.207 -1.963 -13.163 1.00 94.44 184 GLU A O 1
ATOM 1488 N N . LEU A 1 185 ? 7.054 -0.856 -11.404 1.00 94.50 185 LEU A N 1
ATOM 1489 C CA . LEU A 1 185 ? 7.601 0.297 -12.117 1.00 94.50 185 LEU A CA 1
ATOM 1490 C C . LEU A 1 185 ? 9.042 0.500 -11.659 1.00 94.50 185 LEU A C 1
ATOM 1492 O O . LEU A 1 185 ? 9.274 0.601 -10.458 1.00 94.50 185 LEU A O 1
ATOM 1496 N N . ALA A 1 186 ? 10.003 0.579 -12.574 1.00 94.25 186 ALA A N 1
ATOM 1497 C CA . ALA A 1 186 ? 11.370 0.953 -12.216 1.00 94.25 186 ALA A CA 1
ATOM 1498 C C . ALA A 1 186 ? 12.160 1.487 -13.417 1.00 94.25 186 ALA A C 1
ATOM 1500 O O . ALA A 1 186 ? 11.876 1.162 -14.571 1.00 94.25 186 ALA A O 1
ATOM 1501 N N . THR A 1 187 ? 13.188 2.280 -13.136 1.00 94.25 187 THR A N 1
ATOM 1502 C CA . THR A 1 187 ? 14.104 2.853 -14.124 1.00 94.25 187 THR A CA 1
ATOM 1503 C C . THR A 1 187 ? 15.357 1.988 -14.252 1.00 94.25 187 THR A C 1
ATOM 1505 O O . THR A 1 187 ? 16.011 1.666 -13.255 1.00 94.25 187 THR A O 1
ATOM 1508 N N . SER A 1 188 ? 15.704 1.610 -15.484 1.00 94.56 188 SER A N 1
ATOM 1509 C CA . SER A 1 188 ? 16.967 0.931 -15.791 1.00 94.56 188 SER A CA 1
ATOM 1510 C C . SER A 1 188 ? 18.142 1.887 -15.559 1.00 94.56 188 SER A C 1
ATOM 1512 O O . SER A 1 188 ? 18.151 2.986 -16.123 1.00 94.56 188 SER A O 1
ATOM 1514 N N . PRO A 1 189 ? 19.171 1.480 -14.795 1.00 93.81 189 PRO A N 1
ATOM 1515 C CA . PRO A 1 189 ? 20.369 2.293 -14.614 1.00 93.81 189 PRO A CA 1
ATOM 1516 C C . PRO A 1 189 ? 21.250 2.337 -15.875 1.00 93.81 189 PRO A C 1
ATOM 1518 O O . PRO A 1 189 ? 22.084 3.230 -16.001 1.00 93.81 189 PRO A O 1
ATOM 1521 N N . ILE A 1 190 ? 21.089 1.384 -16.803 1.00 92.44 190 ILE A N 1
ATOM 1522 C CA . ILE A 1 190 ? 21.921 1.261 -18.007 1.00 92.44 190 ILE A CA 1
ATOM 1523 C C . ILE A 1 190 ? 21.435 2.192 -19.116 1.00 92.44 190 ILE A C 1
ATOM 1525 O O . ILE A 1 190 ? 22.233 2.907 -19.720 1.00 92.44 190 ILE A O 1
ATOM 1529 N N . ASN A 1 191 ? 20.135 2.158 -19.419 1.00 93.25 191 ASN A N 1
ATOM 1530 C CA . ASN A 1 191 ? 19.563 2.904 -20.543 1.00 93.25 191 ASN A CA 1
ATOM 1531 C C . ASN A 1 191 ? 18.711 4.107 -20.111 1.00 93.25 191 ASN A C 1
ATOM 1533 O O . ASN A 1 191 ? 18.274 4.869 -20.972 1.00 93.25 191 ASN A O 1
ATOM 1537 N N . GLY A 1 192 ? 18.483 4.290 -18.806 1.00 93.00 192 GLY A N 1
ATOM 1538 C CA . GLY A 1 192 ? 17.729 5.414 -18.249 1.00 93.00 192 GLY A CA 1
ATOM 1539 C C . GLY A 1 192 ? 16.224 5.378 -18.524 1.00 93.00 192 GLY A C 1
ATOM 1540 O O . GLY A 1 192 ? 15.523 6.298 -18.109 1.00 93.00 192 GLY A O 1
ATOM 1541 N N . LYS A 1 193 ? 15.707 4.349 -19.208 1.00 96.25 193 LYS A N 1
ATOM 1542 C CA . LYS A 1 193 ? 14.272 4.201 -19.462 1.00 96.25 193 LYS A CA 1
ATOM 1543 C C . LYS A 1 193 ? 13.558 3.676 -18.227 1.00 96.25 193 LYS A C 1
ATOM 1545 O O . LYS A 1 193 ? 14.072 2.808 -17.515 1.00 96.25 193 LYS A O 1
ATOM 1550 N N . THR A 1 194 ? 12.341 4.160 -18.022 1.00 96.50 194 THR A N 1
ATOM 1551 C CA . THR A 1 194 ? 11.420 3.637 -17.014 1.00 96.50 194 THR A CA 1
ATOM 1552 C C . THR A 1 194 ? 10.512 2.594 -17.645 1.00 96.50 194 THR A C 1
ATOM 1554 O O . THR A 1 194 ? 9.947 2.815 -18.714 1.00 96.50 194 THR A O 1
ATOM 1557 N N . TYR A 1 195 ? 10.378 1.457 -16.975 1.00 96.62 195 TYR A N 1
ATOM 1558 C CA . TYR A 1 195 ? 9.582 0.329 -17.430 1.00 96.62 195 TYR A CA 1
ATOM 1559 C C . TYR A 1 195 ? 8.457 0.050 -16.447 1.00 96.62 195 TYR A C 1
ATOM 1561 O O . TYR A 1 195 ? 8.666 0.112 -15.235 1.00 96.62 195 TYR A O 1
ATOM 1569 N N . LEU A 1 196 ? 7.292 -0.303 -16.981 1.00 96.00 196 LEU A N 1
ATOM 1570 C CA . LEU A 1 196 ? 6.154 -0.823 -16.231 1.00 96.00 196 LEU A CA 1
ATOM 1571 C C . LEU A 1 196 ? 5.928 -2.279 -16.637 1.00 96.00 196 LEU A C 1
ATOM 1573 O O . LEU A 1 196 ? 5.881 -2.592 -17.823 1.00 96.00 196 LEU A O 1
ATOM 1577 N N . ASN A 1 197 ? 5.752 -3.166 -15.667 1.00 94.81 197 ASN A N 1
ATOM 1578 C CA . ASN A 1 197 ? 5.399 -4.562 -15.893 1.00 94.81 197 ASN A CA 1
ATOM 1579 C C . ASN A 1 197 ? 4.104 -4.886 -15.151 1.00 94.81 197 ASN A C 1
ATOM 1581 O O . ASN A 1 197 ? 4.065 -4.857 -13.921 1.00 94.81 197 ASN A O 1
ATOM 1585 N N . VAL A 1 198 ? 3.059 -5.220 -15.906 1.00 93.25 198 VAL A N 1
ATOM 1586 C CA . VAL A 1 198 ? 1.800 -5.761 -15.385 1.00 93.25 198 VAL A CA 1
ATOM 1587 C C . VAL A 1 198 ? 1.859 -7.272 -15.568 1.00 93.25 198 VAL A C 1
ATOM 1589 O O . VAL A 1 198 ? 1.860 -7.766 -16.695 1.00 93.25 198 VAL A O 1
ATOM 1592 N N . ARG A 1 199 ? 1.957 -8.036 -14.475 1.00 86.31 199 ARG A N 1
ATOM 1593 C CA . ARG A 1 199 ? 2.209 -9.489 -14.561 1.00 86.31 199 ARG A CA 1
ATOM 1594 C C . ARG A 1 199 ? 0.966 -10.341 -14.692 1.00 86.31 199 ARG A C 1
ATOM 1596 O O . ARG A 1 199 ? 1.049 -11.437 -15.243 1.00 86.31 199 ARG A O 1
ATOM 1603 N N . ARG A 1 200 ? -0.138 -9.893 -14.109 1.00 82.06 200 ARG A N 1
ATOM 1604 C CA . ARG A 1 200 ? -1.380 -10.655 -14.062 1.00 82.06 200 ARG A CA 1
ATOM 1605 C C . ARG A 1 200 ? -2.561 -9.709 -14.048 1.00 82.06 200 ARG A C 1
ATOM 1607 O O . ARG A 1 200 ? -2.630 -8.828 -13.193 1.00 82.06 200 ARG A O 1
ATOM 1614 N N . ASP A 1 201 ? -3.497 -9.966 -14.945 1.00 82.19 201 ASP A N 1
ATOM 1615 C CA . ASP A 1 201 ? -4.755 -9.242 -14.999 1.00 82.19 201 ASP A CA 1
ATOM 1616 C C . ASP A 1 201 ? -5.752 -9.821 -13.988 1.00 82.19 201 ASP A C 1
ATOM 1618 O O . ASP A 1 201 ? -5.980 -11.034 -13.928 1.00 82.19 201 ASP A O 1
ATOM 1622 N N . LEU A 1 202 ? -6.348 -8.938 -13.190 1.00 79.94 202 LEU A N 1
ATOM 1623 C CA . LEU A 1 202 ? -7.509 -9.233 -12.348 1.00 79.94 202 LEU A CA 1
ATOM 1624 C C . LEU A 1 202 ? -8.812 -8.800 -13.009 1.00 79.94 202 LEU A C 1
ATOM 1626 O O . LEU A 1 202 ? -9.852 -9.420 -12.793 1.00 79.94 202 LEU A O 1
ATOM 1630 N N . THR A 1 203 ? -8.744 -7.760 -13.835 1.00 81.88 203 THR A N 1
ATOM 1631 C CA . THR A 1 203 ? -9.877 -7.197 -14.571 1.00 81.88 203 THR A CA 1
ATOM 1632 C C . THR A 1 203 ? -10.104 -7.922 -15.896 1.00 81.88 203 THR A C 1
ATOM 1634 O O . THR A 1 203 ? -9.204 -8.527 -16.469 1.00 81.88 203 THR A O 1
ATOM 1637 N N . GLU A 1 204 ? -11.353 -7.958 -16.377 1.00 76.88 204 GLU A N 1
ATOM 1638 C CA . GLU A 1 204 ? -11.712 -8.546 -17.680 1.00 76.88 204 GLU A CA 1
ATOM 1639 C C . GLU A 1 204 ? -11.495 -7.475 -18.737 1.00 76.88 204 GLU A C 1
ATOM 1641 O O . GLU A 1 204 ? -12.132 -6.430 -18.668 1.00 76.88 204 GLU A O 1
ATOM 1646 N N . ASN A 1 205 ? -10.601 -7.738 -19.693 1.00 79.25 205 ASN A N 1
ATOM 1647 C CA . ASN A 1 205 ? -10.230 -6.801 -20.758 1.00 79.25 205 ASN A CA 1
ATOM 1648 C C . ASN A 1 205 ? -9.718 -5.435 -20.237 1.00 79.25 205 ASN A C 1
ATOM 1650 O O . ASN A 1 205 ? -10.299 -4.407 -20.589 1.00 79.25 205 ASN A O 1
ATOM 1654 N N . PRO A 1 206 ? -8.664 -5.396 -19.397 1.00 83.50 206 PRO A N 1
ATOM 1655 C CA . PRO A 1 206 ? -8.079 -4.131 -18.956 1.00 83.50 206 PRO A CA 1
ATOM 1656 C C . PRO A 1 206 ? -7.418 -3.391 -20.130 1.00 83.50 206 PRO A C 1
ATOM 1658 O O . PRO A 1 206 ? -6.896 -4.013 -21.054 1.00 83.50 206 PRO A O 1
ATOM 1661 N N . MET A 1 207 ? -7.414 -2.062 -20.080 1.00 81.94 207 MET A N 1
ATOM 1662 C CA . MET A 1 207 ? -6.636 -1.195 -20.963 1.00 81.94 207 MET A CA 1
ATOM 1663 C C . MET A 1 207 ? -5.135 -1.378 -20.708 1.00 81.94 207 MET A C 1
ATOM 1665 O O . MET A 1 207 ? -4.374 -1.560 -21.658 1.00 81.94 207 MET A O 1
ATOM 1669 N N . SER A 1 208 ? -4.721 -1.417 -19.439 1.00 83.31 208 SER A N 1
ATOM 1670 C CA . SER A 1 208 ? -3.387 -1.842 -19.007 1.00 83.31 208 SER A CA 1
ATOM 1671 C C . SER A 1 208 ? -3.311 -3.368 -18.936 1.00 83.31 208 SER A C 1
ATOM 1673 O O . SER A 1 208 ? -3.332 -3.960 -17.854 1.00 83.31 208 SER A O 1
ATOM 1675 N N . MET A 1 209 ? -3.243 -4.005 -20.107 1.00 86.19 209 MET A N 1
ATOM 1676 C CA . MET A 1 209 ? -3.091 -5.458 -20.244 1.00 86.19 209 MET A CA 1
ATOM 1677 C C . MET A 1 209 ? -1.791 -5.973 -19.626 1.00 86.19 209 MET A C 1
ATOM 1679 O O . MET A 1 209 ? -0.792 -5.252 -19.537 1.00 86.19 209 MET A O 1
ATOM 1683 N N . GLN A 1 210 ? -1.768 -7.257 -19.277 1.00 90.12 210 GLN A N 1
ATOM 1684 C CA . GLN A 1 210 ? -0.536 -7.952 -18.933 1.00 90.12 210 GLN A CA 1
ATOM 1685 C C . GLN A 1 210 ? 0.550 -7.714 -20.000 1.00 90.12 210 GLN A C 1
ATOM 1687 O O . GLN A 1 210 ? 0.367 -8.023 -21.179 1.00 90.12 210 GLN A O 1
ATOM 1692 N N . GLY A 1 211 ? 1.710 -7.210 -19.578 1.00 91.94 211 GLY A N 1
ATOM 1693 C CA . GLY A 1 211 ? 2.798 -6.876 -20.490 1.00 91.94 211 GLY A CA 1
ATOM 1694 C C . GLY A 1 211 ? 3.880 -5.992 -19.878 1.00 91.94 211 GLY A C 1
ATOM 1695 O O . GLY A 1 211 ? 3.757 -5.510 -18.752 1.00 91.94 211 GLY A O 1
ATOM 1696 N N . LEU A 1 212 ? 4.941 -5.801 -20.664 1.00 94.56 212 LEU A N 1
ATOM 1697 C CA . LEU A 1 212 ? 6.036 -4.875 -20.396 1.00 94.56 212 LEU A CA 1
ATOM 1698 C C . LEU A 1 212 ? 5.842 -3.621 -21.255 1.00 94.56 212 LEU A C 1
ATOM 1700 O O . LEU A 1 212 ? 5.699 -3.722 -22.474 1.00 94.56 212 LEU A O 1
ATOM 1704 N N . TYR A 1 213 ? 5.879 -2.458 -20.619 1.00 95.50 213 TYR A N 1
ATOM 1705 C CA . TYR A 1 213 ? 5.727 -1.151 -21.244 1.00 95.50 213 TYR A CA 1
ATOM 1706 C C . TYR A 1 213 ? 7.009 -0.344 -21.040 1.00 95.50 213 TYR A C 1
ATOM 1708 O O . TYR A 1 213 ? 7.508 -0.247 -19.918 1.00 95.50 213 TYR A O 1
ATOM 1716 N N . GLU A 1 214 ? 7.536 0.230 -22.120 1.00 95.69 214 GLU A N 1
ATOM 1717 C CA . GLU A 1 214 ? 8.669 1.163 -22.081 1.00 95.69 214 GLU A CA 1
ATOM 1718 C C . GLU A 1 214 ? 8.188 2.609 -21.903 1.00 95.69 214 GLU A C 1
ATOM 1720 O O . GLU A 1 214 ? 7.015 2.908 -22.124 1.00 95.69 214 GLU A O 1
ATOM 1725 N N . ASP A 1 215 ? 9.108 3.499 -21.519 1.00 94.69 215 ASP A N 1
ATOM 1726 C CA . ASP A 1 215 ? 8.861 4.932 -21.300 1.00 94.69 215 ASP A CA 1
ATOM 1727 C C . ASP A 1 215 ? 7.681 5.199 -20.344 1.00 94.69 215 ASP A C 1
ATOM 1729 O O . ASP A 1 215 ? 6.925 6.163 -20.477 1.00 94.69 215 ASP A O 1
ATOM 1733 N N . ALA A 1 216 ? 7.525 4.310 -19.360 1.00 96.12 216 ALA A N 1
ATOM 1734 C CA . ALA A 1 216 ? 6.426 4.340 -18.415 1.00 96.12 216 ALA A CA 1
ATOM 1735 C C . ALA A 1 216 ? 6.557 5.490 -17.408 1.00 96.12 216 ALA A C 1
ATOM 1737 O O . ALA A 1 216 ? 7.654 5.924 -17.051 1.00 96.12 216 ALA A O 1
ATOM 1738 N N . THR A 1 217 ? 5.417 5.950 -16.895 1.00 95.06 217 THR A N 1
ATOM 1739 C CA . THR A 1 217 ? 5.342 7.027 -15.899 1.00 95.06 217 THR A CA 1
ATOM 1740 C C . THR A 1 217 ? 4.749 6.529 -14.575 1.00 95.06 217 THR A C 1
ATOM 1742 O O . THR A 1 217 ? 4.007 5.540 -14.570 1.00 95.06 217 THR A O 1
ATOM 1745 N N . PRO A 1 218 ? 4.986 7.234 -13.451 1.00 94.69 218 PRO A N 1
ATOM 1746 C CA . PRO A 1 218 ? 4.285 6.969 -12.192 1.00 94.69 218 PRO A CA 1
ATOM 1747 C C . PRO A 1 218 ? 2.760 6.998 -12.340 1.00 94.69 218 PRO A C 1
ATOM 1749 O O . PRO A 1 218 ? 2.060 6.199 -11.726 1.00 94.69 218 PRO A O 1
ATOM 1752 N N . GLN A 1 219 ? 2.239 7.869 -13.207 1.00 96.00 219 GLN A N 1
ATOM 1753 C CA . GLN A 1 219 ? 0.805 7.956 -13.464 1.00 96.00 219 GLN A CA 1
ATOM 1754 C C . GLN A 1 219 ? 0.268 6.688 -14.145 1.00 96.00 219 GLN A C 1
ATOM 1756 O O . GLN A 1 219 ? -0.754 6.165 -13.714 1.00 96.00 219 GLN A O 1
ATOM 1761 N N . MET A 1 220 ? 0.982 6.130 -15.130 1.00 95.75 220 MET A N 1
ATOM 1762 C CA . MET A 1 220 ? 0.601 4.850 -15.753 1.00 95.75 220 MET A CA 1
ATOM 1763 C C . MET A 1 220 ? 0.603 3.698 -14.741 1.00 95.75 220 MET A C 1
ATOM 1765 O O . MET A 1 220 ? -0.243 2.806 -14.805 1.00 95.75 220 MET A O 1
ATOM 1769 N N . PHE A 1 221 ? 1.538 3.714 -13.787 1.00 95.56 221 PHE A N 1
ATOM 1770 C CA . PHE A 1 221 ? 1.570 2.752 -12.686 1.00 95.56 221 PHE A CA 1
ATOM 1771 C C . PHE A 1 221 ? 0.329 2.874 -11.790 1.00 95.56 221 PHE A C 1
ATOM 1773 O O . PHE A 1 221 ? -0.342 1.873 -11.538 1.00 95.56 221 PHE A O 1
ATOM 1780 N N . VAL A 1 222 ? -0.016 4.097 -11.371 1.00 96.38 222 VAL A N 1
ATOM 1781 C CA . VAL A 1 222 ? -1.227 4.387 -10.584 1.00 96.38 222 VAL A CA 1
ATOM 1782 C C . VAL A 1 222 ? -2.485 3.944 -11.331 1.00 96.38 222 VAL A C 1
ATOM 1784 O O . VAL A 1 222 ? -3.296 3.205 -10.778 1.00 96.38 222 VAL A O 1
ATOM 1787 N N . GLU A 1 223 ? -2.638 4.343 -12.593 1.00 95.56 223 GLU A N 1
ATOM 1788 C CA . GLU A 1 223 ? -3.796 4.001 -13.427 1.00 95.56 223 GLU A CA 1
ATOM 1789 C C . GLU A 1 223 ? -3.966 2.490 -13.573 1.00 95.56 223 GLU A C 1
ATOM 1791 O O . GLU A 1 223 ? -5.076 1.982 -13.414 1.00 95.56 223 GLU A O 1
ATOM 1796 N N . SER A 1 224 ? -2.862 1.766 -13.772 1.00 95.31 224 SER A N 1
ATOM 1797 C CA . SER A 1 224 ? -2.876 0.305 -13.863 1.00 95.31 224 SER A CA 1
ATOM 1798 C C . SER A 1 224 ? -3.350 -0.342 -12.560 1.00 95.31 224 SER A C 1
ATOM 1800 O O . SER A 1 224 ? -4.126 -1.292 -12.598 1.00 95.31 224 SER A O 1
ATOM 1802 N N . ILE A 1 225 ? -2.950 0.176 -11.393 1.00 95.44 225 ILE A N 1
ATOM 1803 C CA . ILE A 1 225 ? -3.460 -0.312 -10.101 1.00 95.44 225 ILE A CA 1
ATOM 1804 C C . ILE A 1 225 ? -4.965 -0.047 -9.994 1.00 95.44 225 ILE A C 1
ATOM 1806 O O . ILE A 1 225 ? -5.737 -0.970 -9.733 1.00 95.44 225 ILE A O 1
ATOM 1810 N N . ILE A 1 226 ? -5.399 1.196 -10.217 1.00 95.25 226 ILE A N 1
ATOM 1811 C CA . ILE A 1 226 ? -6.808 1.585 -10.073 1.00 95.25 226 ILE A CA 1
ATOM 1812 C C . ILE A 1 226 ? -7.710 0.761 -10.997 1.00 95.25 226 ILE A C 1
ATOM 1814 O O . ILE A 1 226 ? -8.755 0.270 -10.564 1.00 95.25 226 ILE A O 1
ATOM 1818 N N . GLU A 1 227 ? -7.307 0.578 -12.253 1.00 93.25 227 GLU A N 1
ATOM 1819 C CA . GLU A 1 227 ? -8.052 -0.205 -13.235 1.00 93.25 227 GLU A CA 1
ATOM 1820 C C . GLU A 1 227 ? -8.191 -1.676 -12.823 1.00 93.25 227 GLU A C 1
ATOM 1822 O O . GLU A 1 227 ? -9.294 -2.236 -12.858 1.00 93.25 227 GLU A O 1
ATOM 1827 N N . GLN A 1 228 ? -7.087 -2.305 -12.414 1.00 91.81 228 GLN A N 1
ATOM 1828 C CA . GLN A 1 228 ? -7.075 -3.722 -12.050 1.00 91.81 228 GLN A CA 1
ATOM 1829 C C . GLN A 1 228 ? -7.950 -3.987 -10.815 1.00 91.81 228 GLN A C 1
ATOM 1831 O O . GLN A 1 228 ? -8.678 -4.975 -10.767 1.00 91.81 228 GLN A O 1
ATOM 1836 N N . TYR A 1 229 ? -7.962 -3.078 -9.839 1.00 93.00 229 TYR A N 1
ATOM 1837 C CA . TYR A 1 229 ? -8.771 -3.241 -8.629 1.00 93.00 229 TYR A CA 1
ATOM 1838 C C . TYR A 1 229 ? -10.254 -2.926 -8.865 1.00 93.00 229 TYR A C 1
ATOM 1840 O O . TYR A 1 229 ? -11.124 -3.681 -8.423 1.00 93.00 229 TYR A O 1
ATOM 1848 N N . LYS A 1 230 ? -10.580 -1.849 -9.596 1.00 90.75 230 LYS A N 1
ATOM 1849 C CA . LYS A 1 230 ? -11.983 -1.506 -9.899 1.00 90.75 230 LYS A CA 1
ATOM 1850 C C . LYS A 1 230 ? -12.656 -2.564 -10.764 1.00 90.75 230 LYS A C 1
ATOM 1852 O O . LYS A 1 230 ? -13.812 -2.909 -10.515 1.00 90.75 230 LYS A O 1
ATOM 1857 N N . GLY A 1 231 ? -11.961 -3.081 -11.774 1.00 85.38 231 GLY A N 1
ATOM 1858 C CA . GLY A 1 231 ? -12.540 -4.091 -12.651 1.00 85.38 231 GLY A CA 1
ATOM 1859 C C . GLY A 1 231 ? -12.676 -5.464 -11.985 1.00 85.38 231 GLY A C 1
ATOM 1860 O O . GLY A 1 231 ? -13.706 -6.107 -12.179 1.00 85.38 231 GLY A O 1
ATOM 1861 N N . ALA A 1 232 ? -11.731 -5.872 -11.130 1.00 85.31 232 ALA A N 1
ATOM 1862 C CA . ALA A 1 232 ? -11.855 -7.092 -10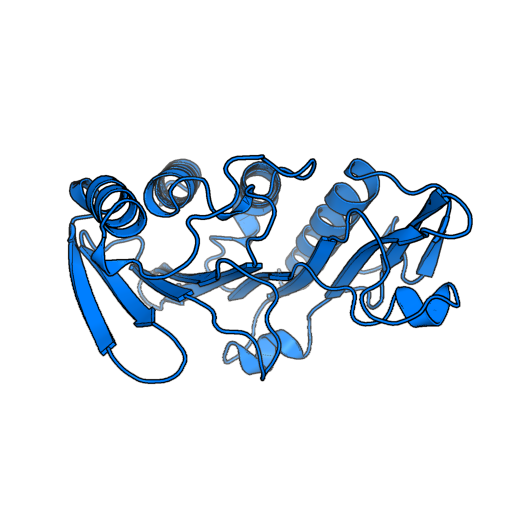.326 1.00 85.31 232 ALA A CA 1
ATOM 1863 C C . ALA A 1 232 ? -13.091 -7.069 -9.410 1.00 85.31 232 ALA A C 1
ATOM 1865 O O . ALA A 1 232 ? -13.875 -8.017 -9.393 1.00 85.31 232 ALA A O 1
ATOM 1866 N N . TRP A 1 233 ? -13.318 -5.952 -8.713 1.00 79.00 233 TRP A N 1
ATOM 1867 C CA . TRP A 1 233 ? -14.482 -5.765 -7.840 1.00 79.00 233 TRP A CA 1
ATOM 1868 C C . TRP A 1 233 ? -15.821 -5.764 -8.585 1.00 79.00 233 TRP A C 1
ATOM 1870 O O . TRP A 1 233 ? -16.841 -6.196 -8.057 1.00 79.00 233 TRP A O 1
ATOM 1880 N N . ASN A 1 234 ? -15.855 -5.288 -9.829 1.00 59.59 234 ASN A N 1
ATOM 1881 C CA . ASN A 1 234 ? -17.089 -5.317 -10.611 1.00 59.59 234 ASN A 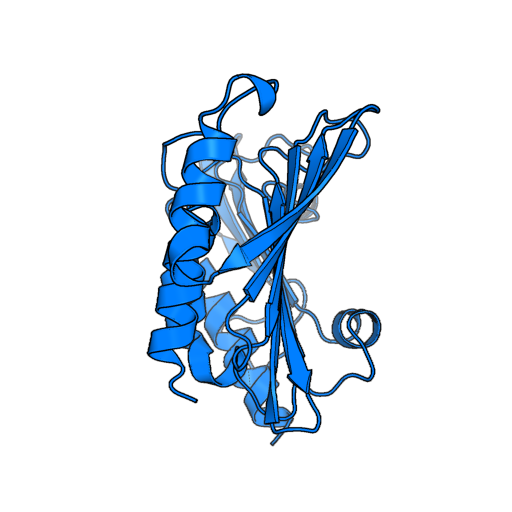CA 1
ATOM 1882 C C . ASN A 1 234 ? -17.500 -6.740 -11.022 1.00 59.59 234 ASN A C 1
ATOM 1884 O O . ASN A 1 234 ? -18.684 -6.964 -11.247 1.00 59.59 234 ASN A O 1
ATOM 1888 N N . ARG A 1 235 ? -16.567 -7.703 -11.082 1.00 56.62 235 ARG A N 1
ATOM 1889 C CA . ARG A 1 235 ? -16.889 -9.118 -11.338 1.00 56.62 235 ARG A CA 1
ATOM 1890 C C . ARG A 1 235 ? -17.467 -9.842 -10.117 1.00 56.62 235 ARG A C 1
ATOM 1892 O O . ARG A 1 235 ? -18.118 -10.869 -10.286 1.00 56.62 235 ARG A O 1
ATOM 1899 N N . SER A 1 236 ? -17.196 -9.363 -8.898 1.00 54.69 236 SER A N 1
ATOM 1900 C CA . SER A 1 236 ? -17.673 -9.990 -7.653 1.00 54.69 236 SER A CA 1
ATOM 1901 C C . SER A 1 236 ? -19.092 -9.561 -7.247 1.00 54.69 236 SER A C 1
ATOM 1903 O O . SER A 1 236 ? -19.638 -10.102 -6.280 1.00 54.69 236 SER A O 1
ATOM 1905 N N . LYS A 1 237 ? -19.697 -8.610 -7.971 1.00 50.28 237 LYS A N 1
ATOM 1906 C CA . LYS A 1 237 ? -21.073 -8.134 -7.767 1.00 50.28 237 LYS A CA 1
ATOM 1907 C C . LYS A 1 237 ? -22.087 -8.877 -8.622 1.00 50.28 237 LYS A C 1
ATOM 1909 O O . LYS A 1 237 ? -23.174 -9.152 -8.062 1.00 50.28 237 LYS A O 1
#